Protein AF-A0A957Y3I9-F1 (afdb_monomer)

Nearest PDB structures (foldseek):
  5yk4-assembly1_B  TM=3.927E-01  e=7.769E-01  Neisseria gonorrhoeae FA 1090
  6uf6-assembly1_A  TM=4.845E-01  e=4.897E+00  Bacillus subtilis subsp. subtilis str. 168
  7um1-assembly1_C  TM=3.653E-01  e=2.145E+00  Bacillus phage AR9
  7s00-assembly1_E  TM=3.621E-01  e=4.897E+00  Bacillus phage AR9

Foldseek 3Di:
DLVVLVVLLVVLVVQLVPADPDAAEDEQVVLLVVQVVVVDKGFHFYDAKAWPQVFWFDDDQKIKTKIAGPVLLAIEIEIDGRDDPDHPVNPPGGGQTFIKHFDDPVNVVCSVVRPGDCVVGDPNRGYIYGYSPHDNVVSVVSNVVSVVVNVVVVVCVVVVVVVVVVVVVVVCVVVVVVPVPPDDPPDDDDDD

Secondary structure (DSSP, 8-state):
-HHHHHHHHHHHHHHHHHS-SS-EEE-HHHHHHHHHHH-S-EEEEE-S-EEEEEEEEEETTEEEEEEE-TTSSEEEEEEEES-TT--HHHHTTPPEEEEEEEPPHHHHHHHHHTT---TTS-TTSEEEEEETT-SHHHHHHHHHHHHHHHHHHHHHHHHHHHHHHHHHHHHHHHHHTT-STTS---------

Solvent-accessible surface area (backbone atoms only — not comparable to full-atom values): 10766 Å² total; per-residue (Å²): 106,65,69,56,37,51,51,50,20,51,53,23,45,53,53,40,72,72,46,67,99,62,62,46,78,33,43,52,60,58,46,54,48,50,20,66,73,68,75,44,76,38,52,28,29,31,42,83,61,45,71,41,70,91,36,61,43,78,58,92,51,33,28,36,36,33,32,25,36,96,82,47,53,28,39,32,40,37,47,43,72,80,40,74,84,77,47,63,78,77,54,64,87,56,60,52,48,19,28,34,32,70,53,50,73,74,57,56,62,46,38,54,80,66,68,42,80,60,84,91,52,57,89,85,33,50,50,30,37,31,30,52,77,41,46,58,70,51,26,49,50,41,29,52,53,21,53,52,52,44,53,52,51,59,64,46,45,62,54,53,52,50,51,52,52,53,51,52,51,52,53,48,51,68,54,56,74,62,60,69,88,84,69,76,93,75,88,71,86,78,89,134

Mean predicted aligned error: 8.91 Å

pLDDT: mean 86.08, std 10.95, range [47.22, 96.12]

Structure (mmCIF, N/CA/C/O backbone):
data_AF-A0A957Y3I9-F1
#
_entry.id   AF-A0A957Y3I9-F1
#
loop_
_atom_site.group_PDB
_atom_site.id
_atom_site.type_symbol
_atom_site.label_atom_id
_atom_site.label_alt_id
_atom_site.label_comp_id
_atom_site.label_asym_id
_atom_site.label_entity_id
_atom_site.label_seq_id
_atom_site.pdbx_PDB_ins_code
_atom_site.Cartn_x
_atom_site.Cartn_y
_atom_site.Cartn_z
_atom_site.occupancy
_atom_site.B_iso_or_equiv
_atom_site.auth_seq_id
_atom_site.auth_comp_id
_atom_site.auth_asym_id
_atom_site.auth_atom_id
_atom_site.pdbx_PDB_model_num
ATOM 1 N N . VAL A 1 1 ? 12.153 5.355 -19.875 1.00 65.50 1 VAL A N 1
ATOM 2 C CA . VAL A 1 1 ? 12.400 4.063 -19.187 1.00 65.50 1 VAL A CA 1
ATOM 3 C C . VAL A 1 1 ? 13.430 4.222 -18.073 1.00 65.50 1 VAL A C 1
ATOM 5 O O . VAL A 1 1 ? 13.022 4.194 -16.924 1.00 65.50 1 VAL A O 1
ATOM 8 N N . ALA A 1 2 ? 14.706 4.511 -18.362 1.00 70.94 2 ALA A N 1
ATOM 9 C CA . ALA A 1 2 ? 15.737 4.678 -17.322 1.00 70.94 2 ALA A CA 1
ATOM 10 C C . ALA A 1 2 ? 15.422 5.775 -16.280 1.00 70.94 2 ALA A C 1
ATOM 12 O O . ALA A 1 2 ? 15.561 5.531 -15.090 1.00 70.94 2 ALA A O 1
ATOM 13 N N . LEU A 1 3 ? 14.920 6.943 -16.706 1.00 76.56 3 LEU A N 1
ATOM 14 C CA . LEU A 1 3 ? 14.513 8.018 -15.783 1.00 76.56 3 LEU A CA 1
ATOM 15 C C . LEU A 1 3 ? 13.343 7.617 -14.870 1.00 76.56 3 LEU A C 1
ATOM 17 O O . LEU A 1 3 ? 13.337 7.967 -13.696 1.00 76.56 3 LEU A O 1
ATOM 21 N N . LEU A 1 4 ? 12.384 6.846 -15.393 1.00 76.38 4 LEU A N 1
ATOM 22 C CA . LEU A 1 4 ? 11.242 6.357 -14.615 1.00 76.38 4 LEU A CA 1
ATOM 23 C C . LEU A 1 4 ? 11.705 5.348 -13.558 1.00 76.38 4 LEU A C 1
ATOM 25 O O . LEU A 1 4 ? 11.360 5.494 -12.393 1.00 76.38 4 LEU A O 1
ATOM 29 N N . PHE A 1 5 ? 12.543 4.377 -13.936 1.00 77.50 5 PHE A N 1
ATOM 30 C CA . PHE A 1 5 ? 13.107 3.414 -12.982 1.00 77.50 5 PHE A CA 1
ATOM 31 C C . PHE A 1 5 ? 14.052 4.065 -11.970 1.00 77.50 5 PHE A C 1
ATOM 33 O O . PHE A 1 5 ? 14.057 3.673 -10.808 1.00 77.50 5 PHE A O 1
ATOM 40 N N . GLY A 1 6 ? 14.798 5.096 -12.372 1.00 76.50 6 GLY A N 1
ATOM 41 C CA . GLY A 1 6 ? 15.580 5.914 -11.448 1.00 76.50 6 GLY A CA 1
ATOM 42 C C . GLY A 1 6 ? 14.694 6.593 -10.402 1.00 76.50 6 GLY A C 1
ATOM 43 O O . GLY A 1 6 ? 14.969 6.487 -9.211 1.00 76.50 6 GLY A O 1
ATOM 44 N N . TYR A 1 7 ? 13.592 7.217 -10.829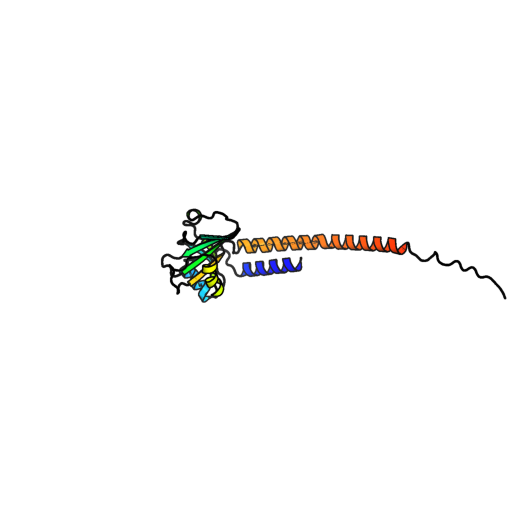 1.00 85.12 7 TYR A N 1
ATOM 45 C CA . TYR A 1 7 ? 12.633 7.843 -9.918 1.00 85.12 7 TYR A CA 1
ATOM 46 C C . TYR A 1 7 ? 11.994 6.832 -8.952 1.00 85.12 7 TYR A C 1
ATOM 48 O O . TYR A 1 7 ? 12.005 7.063 -7.745 1.00 85.12 7 TYR A O 1
ATOM 56 N N . PHE A 1 8 ? 11.509 5.690 -9.456 1.00 80.12 8 PHE A N 1
ATOM 57 C CA . PHE A 1 8 ? 10.941 4.624 -8.617 1.00 80.12 8 PHE A CA 1
ATOM 58 C C . PHE A 1 8 ? 11.956 4.046 -7.622 1.00 80.12 8 PHE A C 1
ATOM 60 O O . PHE A 1 8 ? 11.606 3.763 -6.475 1.00 80.12 8 PHE A O 1
ATOM 67 N N . GLY A 1 9 ? 13.216 3.897 -8.033 1.00 82.81 9 GLY A N 1
ATOM 68 C CA . GLY A 1 9 ? 14.291 3.456 -7.150 1.00 82.81 9 GLY A CA 1
ATOM 69 C C . GLY A 1 9 ? 14.563 4.458 -6.029 1.00 82.81 9 GLY A C 1
ATOM 70 O O . GLY A 1 9 ? 14.665 4.062 -4.870 1.00 82.81 9 GLY A O 1
ATOM 71 N N . VAL A 1 10 ? 14.621 5.753 -6.354 1.00 86.75 10 VAL A N 1
ATOM 72 C CA . VAL A 1 10 ? 14.851 6.825 -5.372 1.00 86.75 10 VAL A CA 1
ATOM 73 C C . VAL A 1 10 ? 13.688 6.945 -4.390 1.00 86.75 10 VAL A C 1
ATOM 75 O O . VAL A 1 10 ? 13.933 7.030 -3.188 1.00 86.75 10 VAL A O 1
ATOM 78 N N . SER A 1 11 ? 12.438 6.911 -4.855 1.00 85.88 11 SER A N 1
ATOM 79 C CA . SER A 1 11 ? 11.276 6.989 -3.961 1.00 85.88 11 SER A CA 1
ATOM 80 C C . SER A 1 11 ? 11.193 5.777 -3.027 1.00 85.88 11 SER A C 1
ATOM 82 O O . SER A 1 11 ? 11.002 5.938 -1.821 1.00 85.88 11 SER A O 1
ATOM 84 N N . SER A 1 12 ? 11.439 4.570 -3.549 1.00 83.38 12 SER A N 1
ATOM 85 C CA . SER A 1 12 ? 11.486 3.337 -2.748 1.00 83.38 12 SER A CA 1
ATOM 86 C C . SER A 1 12 ? 12.623 3.364 -1.722 1.00 83.38 12 SER A C 1
ATOM 88 O O . SER A 1 12 ? 12.452 2.924 -0.585 1.00 83.38 12 SER A O 1
ATOM 90 N N . TRP A 1 13 ? 13.783 3.911 -2.100 1.00 86.00 13 TRP A N 1
ATOM 91 C CA . TRP A 1 13 ? 14.914 4.108 -1.196 1.00 86.00 13 TRP A CA 1
ATOM 92 C C . TRP A 1 13 ? 14.586 5.099 -0.078 1.00 86.00 13 TRP A C 1
ATOM 94 O O . TRP A 1 13 ? 14.827 4.805 1.088 1.00 86.00 13 TRP A O 1
ATOM 104 N N . GLN A 1 14 ? 13.989 6.247 -0.406 1.00 89.06 14 GLN A N 1
ATOM 105 C CA . GLN A 1 14 ? 13.572 7.235 0.591 1.00 89.06 14 GLN A CA 1
ATOM 106 C C . GLN A 1 14 ? 12.556 6.652 1.579 1.00 89.06 14 GLN A C 1
AT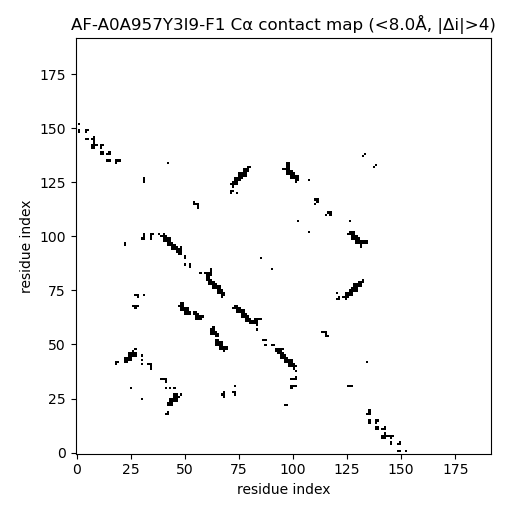OM 108 O O . GLN A 1 14 ? 12.713 6.834 2.784 1.00 89.06 14 GLN A O 1
ATOM 113 N N . ALA A 1 15 ? 11.566 5.899 1.092 1.00 84.38 15 ALA A N 1
ATOM 114 C CA . ALA A 1 15 ? 10.615 5.200 1.954 1.00 84.38 15 ALA A CA 1
ATOM 115 C C . ALA A 1 15 ? 11.324 4.205 2.891 1.00 84.38 15 ALA A C 1
ATOM 117 O O . ALA A 1 15 ? 11.035 4.157 4.083 1.00 84.38 15 ALA A O 1
ATOM 118 N N . MET A 1 16 ? 12.308 3.456 2.380 1.00 84.56 16 MET A N 1
ATOM 119 C CA . MET A 1 16 ? 13.107 2.528 3.188 1.00 84.56 16 MET A CA 1
ATOM 120 C C . MET A 1 16 ? 13.923 3.231 4.278 1.00 84.56 16 MET A C 1
ATOM 122 O O . MET A 1 16 ? 14.073 2.678 5.361 1.00 84.56 16 MET A O 1
ATOM 126 N N . GLN A 1 17 ? 14.445 4.429 4.011 1.00 88.62 17 GLN A N 1
ATOM 127 C CA . GLN A 1 17 ? 15.224 5.194 4.991 1.00 88.62 17 GLN A CA 1
ATOM 128 C C . GLN A 1 17 ? 14.366 5.749 6.135 1.00 88.62 17 GLN A C 1
ATOM 130 O O . GLN A 1 17 ? 14.878 5.945 7.230 1.00 88.62 17 GLN A O 1
ATOM 135 N N . ARG A 1 18 ? 13.070 5.986 5.897 1.00 87.62 18 ARG A N 1
ATOM 136 C CA . ARG A 1 18 ? 12.134 6.465 6.928 1.00 87.62 18 ARG A CA 1
ATOM 137 C C . ARG A 1 18 ? 11.569 5.342 7.793 1.00 87.62 18 ARG A C 1
ATOM 139 O O . ARG A 1 18 ? 11.255 5.562 8.954 1.00 87.62 18 ARG A O 1
ATOM 146 N N . MET A 1 19 ? 11.433 4.141 7.236 1.00 88.81 19 MET A N 1
ATOM 147 C CA . MET A 1 19 ? 10.880 3.005 7.971 1.00 88.81 19 MET A CA 1
ATOM 148 C C . MET A 1 19 ? 11.917 2.407 8.935 1.00 88.81 19 MET A C 1
ATOM 150 O O . MET A 1 19 ? 13.084 2.272 8.556 1.00 88.81 19 MET A O 1
ATOM 154 N N . PRO A 1 20 ? 11.511 1.957 10.137 1.00 90.88 20 PRO A N 1
ATOM 155 C CA . PRO A 1 20 ? 12.390 1.208 11.037 1.00 90.88 20 PRO A CA 1
ATOM 156 C C . PRO A 1 20 ? 12.864 -0.104 10.391 1.00 90.88 20 PRO A C 1
ATOM 158 O O . PRO A 1 20 ? 12.335 -0.529 9.363 1.00 90.88 20 PRO A O 1
ATOM 161 N N . GLU A 1 21 ? 13.877 -0.765 10.959 1.00 89.81 21 GLU A N 1
ATOM 162 C CA . GLU A 1 21 ? 14.361 -2.055 10.432 1.00 89.81 21 GLU A CA 1
ATOM 163 C C . GLU A 1 21 ? 13.337 -3.186 10.580 1.00 89.81 21 GLU A C 1
ATOM 165 O O . GLU A 1 21 ? 13.287 -4.087 9.739 1.00 89.81 21 GLU A O 1
ATOM 170 N N . GLN A 1 22 ? 12.504 -3.111 11.617 1.00 92.62 22 GLN A N 1
ATOM 171 C CA . GLN A 1 22 ? 11.431 -4.054 11.917 1.00 92.62 22 GLN A CA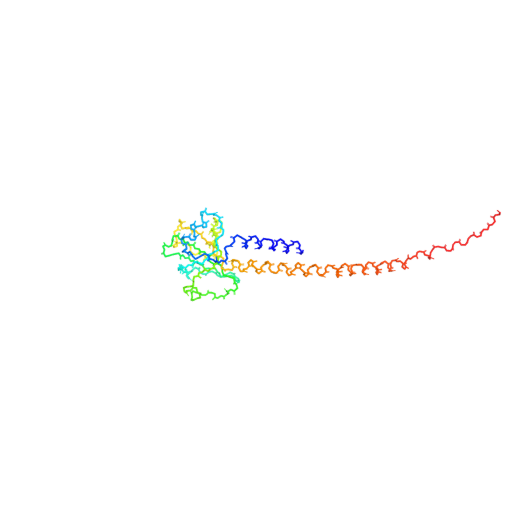 1
ATOM 172 C C . GLN A 1 22 ? 10.129 -3.289 12.189 1.00 92.62 22 GLN A C 1
ATOM 174 O O . GLN A 1 22 ? 10.195 -2.157 12.678 1.00 92.62 22 GLN A O 1
ATOM 179 N N . PRO A 1 23 ? 8.957 -3.877 11.883 1.00 93.50 23 PRO A N 1
ATOM 180 C CA . PRO A 1 23 ? 7.680 -3.246 12.187 1.00 93.50 23 PRO A CA 1
ATOM 181 C C . PRO A 1 23 ? 7.531 -3.066 13.701 1.00 93.50 23 PRO A C 1
ATOM 183 O O . PRO A 1 23 ? 7.852 -3.966 14.478 1.00 93.50 23 PRO A O 1
ATOM 186 N N . GLN A 1 24 ? 7.027 -1.910 14.125 1.00 94.75 24 GLN A N 1
ATOM 187 C CA . GLN A 1 24 ? 6.801 -1.647 15.545 1.00 94.75 24 GLN A CA 1
ATOM 188 C C . GLN A 1 24 ? 5.586 -2.435 16.037 1.00 94.75 24 GLN A C 1
ATOM 190 O O . GLN A 1 24 ? 4.506 -2.351 15.451 1.00 94.75 24 GLN A O 1
ATOM 195 N N . SER A 1 25 ? 5.744 -3.200 17.115 1.00 95.25 25 SER A N 1
ATOM 196 C CA . SER A 1 25 ? 4.632 -3.939 17.715 1.00 95.25 25 SER A CA 1
ATOM 197 C C . SER A 1 25 ? 3.802 -3.003 18.590 1.00 95.25 25 SER A C 1
ATOM 199 O O . SER A 1 25 ? 4.256 -2.606 19.662 1.00 95.25 25 SER A O 1
ATOM 201 N N . LEU A 1 26 ? 2.594 -2.657 18.148 1.00 95.00 26 LEU A N 1
ATOM 202 C CA . LEU A 1 26 ? 1.708 -1.709 18.829 1.00 95.00 26 LEU A CA 1
ATOM 203 C C . LEU A 1 26 ? 0.280 -2.258 18.906 1.00 95.00 26 LEU A C 1
ATOM 205 O O . LEU A 1 26 ? -0.163 -3.003 18.033 1.00 95.00 26 LEU A O 1
ATOM 209 N N . SER A 1 27 ? -0.474 -1.853 19.931 1.00 94.19 27 SER A N 1
ATOM 210 C CA . SER A 1 27 ? -1.930 -2.036 19.914 1.00 94.19 27 SER A CA 1
ATOM 211 C C . SER A 1 27 ? -2.556 -1.128 18.853 1.00 94.19 27 SER A C 1
ATOM 213 O O . SER A 1 27 ? -1.983 -0.094 18.499 1.00 94.19 27 SER A O 1
ATOM 215 N N . LEU A 1 28 ? -3.750 -1.473 18.358 1.00 94.31 28 LEU A N 1
ATOM 216 C CA . LEU A 1 28 ? -4.405 -0.661 17.329 1.00 94.31 28 LEU A CA 1
ATOM 217 C C . LEU A 1 28 ? -4.638 0.780 17.796 1.00 94.31 28 LEU A C 1
ATOM 219 O O . LEU A 1 28 ? -4.375 1.719 17.052 1.00 94.31 28 LEU A O 1
ATOM 223 N N . THR A 1 29 ? -5.080 0.966 19.039 1.00 93.94 29 THR A N 1
ATOM 224 C CA . THR A 1 29 ? -5.307 2.295 19.615 1.00 93.94 29 THR A CA 1
ATOM 225 C C . THR A 1 29 ? -4.015 3.111 19.667 1.00 93.94 29 THR A C 1
ATOM 227 O O . THR A 1 29 ? -4.016 4.275 19.272 1.00 93.94 29 THR A O 1
ATOM 230 N N . ALA A 1 30 ? -2.901 2.502 20.094 1.00 94.62 30 ALA A N 1
ATOM 231 C CA . ALA A 1 30 ? -1.605 3.177 20.148 1.00 94.62 30 ALA A CA 1
ATOM 232 C C . ALA A 1 30 ? -1.092 3.530 18.744 1.00 94.62 30 ALA A C 1
ATOM 234 O O . ALA A 1 30 ? -0.649 4.652 18.514 1.00 94.62 30 ALA A O 1
ATOM 235 N N . ALA A 1 31 ? -1.214 2.607 17.786 1.00 94.75 31 ALA A N 1
ATOM 236 C CA . ALA A 1 31 ? -0.819 2.846 16.402 1.00 94.75 31 ALA A CA 1
ATOM 237 C C . ALA A 1 31 ? -1.667 3.954 15.750 1.00 94.75 31 ALA A C 1
ATOM 239 O O . ALA A 1 31 ? -1.126 4.846 15.100 1.00 94.75 31 ALA A O 1
ATOM 240 N N . ALA A 1 32 ? -2.985 3.953 15.970 1.00 94.38 32 ALA A N 1
ATOM 241 C CA . ALA A 1 32 ? -3.883 4.991 15.470 1.00 94.38 32 ALA A CA 1
ATOM 242 C C . ALA A 1 32 ? -3.564 6.372 16.070 1.00 94.38 32 ALA A C 1
ATOM 244 O O . ALA A 1 32 ? -3.601 7.376 15.359 1.00 94.38 32 ALA A O 1
ATOM 245 N N . GLN A 1 33 ? -3.208 6.432 17.358 1.00 93.81 33 GLN A N 1
ATOM 246 C CA . GLN A 1 33 ? -2.760 7.667 18.006 1.00 93.81 33 GLN A CA 1
ATOM 247 C C . GLN A 1 33 ? -1.424 8.165 17.447 1.00 93.81 33 GLN A C 1
ATOM 249 O O . GLN A 1 33 ? -1.312 9.358 17.176 1.00 93.81 33 GLN A O 1
ATOM 254 N N . ALA A 1 34 ? -0.449 7.277 17.229 1.00 93.81 34 ALA A N 1
ATOM 255 C CA . ALA A 1 34 ? 0.849 7.634 16.653 1.00 93.81 34 ALA A CA 1
ATOM 256 C C . ALA A 1 34 ? 0.692 8.234 15.248 1.00 93.81 34 ALA A C 1
ATOM 258 O O . ALA A 1 34 ? 1.149 9.345 14.988 1.00 93.81 34 ALA A O 1
ATOM 259 N N . VAL A 1 35 ? -0.064 7.559 14.374 1.00 94.56 35 VAL A N 1
ATOM 260 C CA . VAL A 1 35 ? -0.362 8.051 13.020 1.00 94.56 35 VAL A CA 1
ATOM 261 C C . VAL A 1 35 ? -1.086 9.403 13.061 1.00 94.56 35 VAL A C 1
ATOM 263 O O . VAL A 1 35 ? -0.773 10.300 12.282 1.00 94.56 35 VAL A O 1
ATOM 266 N N . LYS A 1 36 ? -2.042 9.582 13.982 1.00 92.88 36 LYS A N 1
ATOM 267 C CA . LYS A 1 36 ? -2.780 10.845 14.138 1.00 92.88 36 LYS A CA 1
ATOM 268 C C . LYS A 1 36 ? -1.892 11.990 14.640 1.00 92.88 36 LYS A C 1
ATOM 270 O O . LYS A 1 36 ? -2.077 13.121 14.204 1.00 92.88 36 LYS A O 1
ATOM 275 N N . ALA A 1 37 ? -0.974 11.714 15.564 1.00 92.81 37 ALA A N 1
ATOM 276 C CA . ALA A 1 37 ? -0.100 12.723 16.158 1.00 92.81 37 ALA A CA 1
ATOM 277 C C . ALA A 1 37 ? 1.001 13.175 15.193 1.00 92.81 37 ALA A C 1
ATOM 279 O O . ALA A 1 37 ? 1.288 14.366 15.101 1.00 92.81 37 ALA A O 1
ATOM 280 N N . GLU A 1 38 ? 1.595 12.234 14.462 1.00 89.38 38 GLU A N 1
ATOM 281 C CA . GLU A 1 38 ? 2.736 12.504 13.584 1.00 89.38 38 GLU A CA 1
ATOM 282 C C . GLU A 1 38 ? 2.301 12.881 12.163 1.00 89.38 38 GLU A C 1
ATOM 284 O O . GLU A 1 38 ? 3.060 13.518 11.441 1.00 89.38 38 GLU A O 1
ATOM 289 N N . SER A 1 39 ? 1.065 12.549 11.764 1.00 85.69 39 SER A N 1
ATOM 290 C CA . SER A 1 39 ? 0.583 12.682 10.378 1.00 85.69 39 SER A CA 1
ATOM 291 C C . SER A 1 39 ? 1.472 11.957 9.357 1.00 85.69 39 SER A C 1
ATOM 293 O O . SER A 1 39 ? 1.529 12.337 8.188 1.00 85.69 39 SER A O 1
ATOM 295 N N . GLU A 1 40 ? 2.155 10.899 9.797 1.00 88.75 40 GLU A N 1
ATOM 296 C CA . GLU A 1 40 ? 3.037 10.073 8.978 1.00 88.75 40 GLU A CA 1
ATOM 297 C C . GLU A 1 40 ? 2.602 8.604 8.992 1.00 88.75 40 GLU A C 1
ATOM 299 O O . GLU A 1 40 ? 2.004 8.104 9.949 1.00 88.75 40 GLU A O 1
ATOM 304 N N . ASP A 1 41 ? 2.923 7.916 7.899 1.00 92.06 41 ASP A N 1
ATOM 305 C CA . ASP A 1 41 ? 2.713 6.484 7.721 1.00 92.06 41 ASP A CA 1
ATOM 306 C C . ASP A 1 41 ? 3.567 5.682 8.718 1.00 92.06 41 ASP A C 1
ATOM 308 O O . ASP A 1 41 ? 4.790 5.822 8.758 1.00 92.06 41 ASP A O 1
ATOM 312 N N . GLN A 1 42 ? 2.943 4.773 9.469 1.00 94.06 42 GLN A N 1
ATOM 313 C CA . GLN A 1 42 ? 3.622 3.964 10.487 1.00 94.06 42 GLN A CA 1
ATOM 314 C C . GLN A 1 42 ? 3.729 2.505 10.042 1.00 94.06 42 GLN A C 1
ATOM 316 O O . GLN A 1 42 ? 2.723 1.866 9.737 1.00 94.06 42 GLN A O 1
ATOM 321 N N . TRP A 1 43 ? 4.939 1.938 10.023 1.00 94.81 43 TRP A N 1
ATOM 322 C CA . TRP A 1 43 ? 5.129 0.511 9.738 1.00 94.81 43 TRP A CA 1
ATOM 323 C C . TRP A 1 43 ? 5.023 -0.309 11.026 1.00 94.81 43 TRP A C 1
ATOM 325 O O . TRP A 1 43 ? 5.930 -0.299 11.862 1.00 94.81 43 TRP A O 1
ATOM 335 N N . VAL A 1 44 ? 3.903 -1.012 11.186 1.00 95.31 44 VAL A N 1
ATOM 336 C CA . VAL A 1 44 ? 3.485 -1.607 12.458 1.00 95.31 44 VAL A CA 1
ATOM 337 C C . VAL A 1 44 ? 3.080 -3.068 12.309 1.00 95.31 44 VAL A C 1
ATOM 339 O O . VAL A 1 44 ? 2.668 -3.521 11.242 1.00 95.31 44 VAL A O 1
ATOM 342 N N . SER A 1 45 ? 3.192 -3.800 13.412 1.00 94.94 45 SER A N 1
ATOM 343 C CA . SER A 1 45 ? 2.572 -5.102 13.628 1.00 94.94 45 SER A CA 1
ATOM 344 C C . SER A 1 45 ? 1.514 -4.930 14.711 1.00 94.94 45 SER A C 1
ATOM 346 O O . SER A 1 45 ? 1.845 -4.640 15.861 1.00 94.94 45 SER A O 1
ATOM 348 N N . ILE A 1 46 ? 0.244 -5.060 14.331 1.00 94.38 46 ILE A N 1
ATOM 349 C CA . ILE A 1 46 ? -0.905 -4.770 15.185 1.00 94.38 46 ILE A CA 1
ATOM 350 C C . ILE A 1 46 ? -1.542 -6.074 15.647 1.00 94.38 46 ILE A C 1
ATOM 352 O O . ILE A 1 46 ? -1.975 -6.885 14.830 1.00 94.38 46 ILE A O 1
ATOM 356 N N . GLY A 1 47 ? -1.648 -6.260 16.958 1.00 86.81 47 GLY A N 1
ATOM 357 C CA . GLY A 1 47 ? -2.361 -7.389 17.541 1.00 86.81 47 GLY A CA 1
ATOM 358 C C . GLY A 1 47 ? -2.640 -7.194 19.035 1.00 86.81 47 GLY A C 1
ATOM 359 O O . GLY A 1 47 ? -1.889 -6.477 19.701 1.00 86.81 47 GLY A O 1
ATOM 360 N N . PRO A 1 48 ? -3.697 -7.823 19.580 1.00 89.19 48 PRO A N 1
ATOM 361 C CA . PRO A 1 48 ? -4.746 -8.561 18.865 1.00 89.19 48 PRO A CA 1
ATOM 362 C C . PRO A 1 48 ? -5.702 -7.626 18.097 1.00 89.19 48 PRO A C 1
ATOM 364 O O . PRO A 1 48 ? -5.924 -6.484 18.502 1.00 89.19 48 PRO A O 1
ATOM 367 N N . LEU A 1 49 ? -6.265 -8.119 16.990 1.00 92.31 49 LEU A N 1
ATOM 368 C CA . LEU A 1 49 ? -7.276 -7.433 16.178 1.00 92.31 49 LEU A CA 1
ATOM 369 C C . LEU A 1 49 ? -8.592 -8.204 16.215 1.00 92.31 49 LEU A C 1
ATOM 371 O O . LEU A 1 49 ? -8.588 -9.433 16.229 1.00 92.31 49 LEU A O 1
ATOM 375 N N . ILE A 1 50 ? -9.708 -7.479 16.197 1.00 93.06 50 ILE A N 1
ATOM 376 C CA . ILE A 1 50 ? -11.036 -8.060 16.007 1.00 93.06 50 ILE A CA 1
ATOM 377 C C . ILE A 1 50 ? -11.450 -7.782 14.569 1.00 93.06 50 ILE A C 1
ATOM 379 O O . ILE A 1 50 ? -11.724 -6.638 14.211 1.00 93.06 50 ILE A O 1
ATOM 383 N N . TRP A 1 51 ? -11.477 -8.822 13.743 1.00 93.56 51 TRP A N 1
ATOM 384 C CA . TRP A 1 51 ? -11.941 -8.727 12.363 1.00 93.56 51 TRP A CA 1
ATOM 385 C C . TRP A 1 51 ? -13.467 -8.711 12.313 1.00 93.56 51 TRP A C 1
ATOM 387 O O . TRP A 1 51 ? -14.124 -9.564 12.912 1.00 93.56 51 TRP A O 1
ATOM 397 N N . ASP A 1 52 ? -14.041 -7.754 11.586 1.00 93.06 52 ASP A N 1
ATOM 398 C CA . ASP A 1 52 ? -15.464 -7.774 11.274 1.00 93.06 52 ASP A CA 1
ATOM 399 C C . ASP A 1 52 ? -15.692 -8.562 9.989 1.00 93.06 52 ASP A C 1
ATOM 401 O O . ASP A 1 52 ? -15.651 -8.048 8.872 1.00 93.06 52 ASP A O 1
ATOM 405 N N . CYS A 1 53 ? -15.964 -9.846 10.176 1.00 91.31 53 CYS A N 1
ATOM 406 C CA . CYS A 1 53 ? -16.181 -10.773 9.081 1.00 91.31 53 CYS A CA 1
ATOM 407 C C . CYS A 1 53 ? -17.487 -10.543 8.312 1.00 91.31 53 CYS A C 1
ATOM 409 O O . CYS A 1 53 ? -17.659 -11.121 7.242 1.00 91.31 53 CYS A O 1
ATOM 411 N N . SER A 1 54 ? -18.394 -9.697 8.816 1.00 91.56 54 SER A N 1
ATOM 412 C CA . SER A 1 54 ? -19.552 -9.240 8.039 1.00 91.56 54 SER A CA 1
ATOM 413 C C . SER A 1 54 ? -19.205 -8.112 7.063 1.00 91.56 54 SER A C 1
ATOM 415 O O . SER A 1 54 ? -19.962 -7.855 6.132 1.00 91.56 54 SER A O 1
ATOM 417 N N . ASN A 1 55 ? -18.028 -7.505 7.230 1.00 93.31 55 ASN A N 1
ATOM 418 C CA . ASN A 1 55 ? -17.510 -6.388 6.453 1.00 93.31 55 ASN A CA 1
ATOM 419 C C . ASN A 1 55 ? -16.239 -6.791 5.681 1.00 93.31 55 ASN A C 1
ATOM 421 O O . ASN A 1 55 ? -15.187 -6.149 5.773 1.00 93.31 55 ASN A O 1
ATOM 425 N N . ILE A 1 56 ? -16.343 -7.881 4.915 1.00 92.94 56 ILE A N 1
ATOM 426 C CA . ILE A 1 56 ? -15.325 -8.312 3.950 1.00 92.94 56 ILE A CA 1
ATOM 427 C C . ILE A 1 56 ? -15.856 -8.049 2.543 1.00 92.94 56 ILE A C 1
ATOM 429 O O . ILE A 1 56 ? -16.839 -8.650 2.113 1.00 92.94 56 ILE A O 1
ATOM 433 N N . VAL A 1 57 ? -15.177 -7.167 1.816 1.00 92.12 57 VAL A N 1
ATOM 434 C CA . VAL A 1 57 ? -15.530 -6.771 0.450 1.00 92.12 57 VAL A CA 1
ATOM 435 C C . VAL A 1 57 ? -14.445 -7.243 -0.508 1.00 92.12 57 VAL A C 1
ATOM 437 O O . VAL A 1 57 ? -13.258 -6.978 -0.304 1.00 92.12 57 VAL A O 1
ATOM 440 N N . GLN A 1 58 ? -14.854 -7.912 -1.583 1.00 90.81 58 GLN A N 1
ATOM 441 C CA . GLN A 1 58 ? -13.966 -8.334 -2.662 1.00 90.81 58 GLN A CA 1
ATOM 442 C C . GLN A 1 58 ? -14.178 -7.459 -3.898 1.00 90.81 58 GLN A C 1
ATOM 444 O O . GLN A 1 58 ? -15.298 -7.292 -4.376 1.00 90.81 58 GLN A O 1
ATOM 449 N N . GLU A 1 59 ? -13.0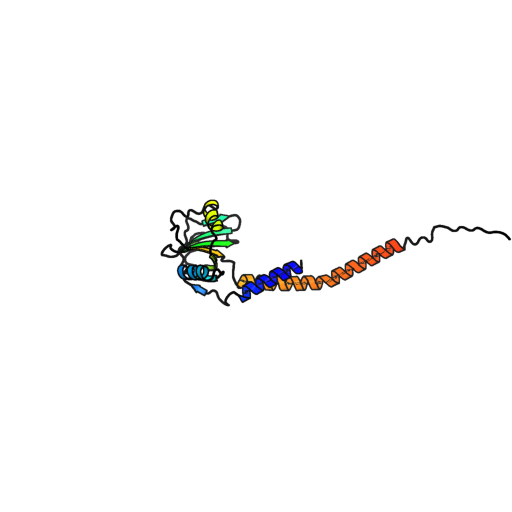88 -6.926 -4.439 1.00 87.94 59 GLU A N 1
ATOM 450 C CA . GLU A 1 59 ? -13.082 -6.074 -5.624 1.00 87.94 59 GLU A CA 1
ATOM 451 C C . GLU A 1 59 ? -11.956 -6.530 -6.564 1.00 87.94 59 GLU A C 1
ATOM 453 O O . GLU A 1 59 ? -10.786 -6.173 -6.407 1.00 87.94 59 GLU A O 1
ATOM 458 N N . GLY A 1 60 ? -12.298 -7.373 -7.541 1.00 88.38 60 GLY A N 1
ATOM 459 C CA . GLY A 1 60 ? -11.341 -7.898 -8.518 1.00 88.38 60 GLY A CA 1
ATOM 460 C C . GLY A 1 60 ? -10.323 -8.875 -7.914 1.00 88.38 60 GLY A C 1
ATOM 461 O O . GLY A 1 60 ? -10.625 -10.044 -7.689 1.00 88.38 60 GLY A O 1
ATOM 462 N N . ASP A 1 61 ? -9.073 -8.444 -7.757 1.00 88.94 61 ASP A N 1
ATOM 463 C CA . ASP A 1 61 ? -7.976 -9.201 -7.128 1.00 88.94 61 ASP A CA 1
ATOM 464 C C . ASP A 1 61 ? -7.640 -8.708 -5.710 1.00 88.94 61 ASP A C 1
ATOM 466 O O . ASP A 1 61 ? -6.660 -9.159 -5.105 1.00 88.94 61 ASP A O 1
ATOM 470 N N . ARG A 1 62 ? -8.444 -7.777 -5.190 1.00 87.81 62 ARG A N 1
ATOM 471 C CA . ARG A 1 62 ? -8.280 -7.186 -3.867 1.00 87.81 62 ARG A CA 1
ATOM 472 C C . ARG A 1 62 ? -9.396 -7.644 -2.951 1.00 87.81 62 ARG A C 1
ATOM 474 O O . ARG A 1 62 ? -10.567 -7.580 -3.315 1.00 87.81 62 ARG A O 1
ATOM 481 N N . THR A 1 63 ? -9.023 -7.997 -1.732 1.00 91.56 63 THR A N 1
ATOM 482 C CA . THR A 1 63 ? -9.970 -8.235 -0.646 1.00 91.56 63 THR A CA 1
ATOM 483 C C . THR A 1 63 ? -9.710 -7.212 0.441 1.00 91.56 63 THR A C 1
ATOM 485 O O . THR A 1 63 ? -8.566 -6.938 0.794 1.00 91.56 63 THR A O 1
ATOM 488 N N . SER A 1 64 ? -10.762 -6.566 0.919 1.00 92.75 64 SER A N 1
ATOM 489 C CA . SER A 1 64 ? -10.692 -5.547 1.957 1.00 92.75 64 SER A CA 1
ATOM 490 C C . SER A 1 64 ? -11.531 -6.002 3.145 1.00 92.75 64 SER A C 1
ATOM 492 O O . SER A 1 64 ? -12.680 -6.387 2.956 1.00 92.75 64 SER A O 1
ATOM 494 N N . ALA A 1 65 ? -10.962 -5.979 4.346 1.00 93.94 65 ALA A N 1
ATOM 495 C CA . ALA A 1 65 ? -11.641 -6.411 5.566 1.00 93.94 65 ALA A CA 1
ATOM 496 C C . ALA A 1 65 ? -11.560 -5.322 6.632 1.00 93.94 65 ALA A C 1
ATOM 498 O O . ALA A 1 65 ? -10.501 -4.714 6.825 1.00 93.94 65 ALA A O 1
ATOM 499 N N . VAL A 1 66 ? -12.672 -5.084 7.325 1.00 94.44 66 VAL A N 1
ATOM 500 C CA . VAL A 1 66 ? -12.698 -4.166 8.466 1.00 94.44 66 VAL A CA 1
ATOM 501 C C . VAL A 1 66 ? -12.156 -4.872 9.703 1.00 94.44 66 VAL A C 1
ATOM 503 O O . VAL A 1 66 ? -12.448 -6.039 9.961 1.00 94.44 66 VAL A O 1
ATOM 506 N N . PHE A 1 67 ? -11.366 -4.150 10.484 1.00 94.44 67 PHE A N 1
ATOM 507 C CA . PHE A 1 67 ? -10.893 -4.584 11.788 1.00 94.44 67 PHE A CA 1
ATOM 508 C C . PHE A 1 67 ? -11.071 -3.470 12.813 1.00 94.44 67 PHE A C 1
ATOM 510 O O . PHE A 1 67 ? -11.067 -2.283 12.483 1.00 94.44 67 PHE A O 1
ATOM 517 N N . SER A 1 68 ? -11.193 -3.847 14.077 1.00 93.50 68 SER A N 1
ATOM 518 C CA . SER A 1 68 ? -11.233 -2.909 15.191 1.00 93.50 68 SER A CA 1
ATOM 519 C C . SER A 1 68 ? -10.417 -3.412 16.370 1.00 93.50 68 SER A C 1
ATOM 521 O O . SER A 1 68 ? -9.973 -4.562 16.427 1.00 93.50 68 SER A O 1
ATOM 523 N N . ASP A 1 69 ? -10.238 -2.531 17.344 1.00 90.62 69 ASP A N 1
ATOM 524 C CA . ASP A 1 69 ? -9.764 -2.908 18.662 1.00 90.62 69 ASP A CA 1
ATOM 525 C C . ASP A 1 69 ? -10.933 -3.422 19.522 1.00 90.62 69 ASP A C 1
ATOM 527 O O . ASP A 1 69 ? -12.105 -3.334 19.136 1.00 90.62 69 ASP A O 1
ATOM 531 N N . ALA A 1 70 ? -10.621 -3.942 20.711 1.00 88.25 70 ALA A N 1
ATOM 532 C CA . ALA A 1 70 ? -11.629 -4.440 21.648 1.00 88.25 70 ALA A CA 1
ATOM 533 C C . ALA A 1 70 ? -12.629 -3.360 22.090 1.00 88.25 70 ALA A C 1
ATOM 535 O O . ALA A 1 70 ? -13.798 -3.667 22.314 1.00 88.25 70 ALA A O 1
ATOM 536 N N . SER A 1 71 ? -12.188 -2.100 22.184 1.00 87.38 71 SER A N 1
ATOM 537 C CA . SER A 1 71 ? -13.055 -0.982 22.574 1.00 87.38 71 SER A CA 1
ATOM 538 C C . SER A 1 71 ? -13.851 -0.379 21.411 1.00 87.38 71 SER A C 1
ATOM 540 O O . SER A 1 71 ? -14.727 0.450 21.650 1.00 87.38 71 SER A O 1
ATOM 542 N N . ARG A 1 72 ? -13.566 -0.785 20.163 1.00 87.69 72 ARG A N 1
ATOM 543 C CA . ARG A 1 72 ? -14.109 -0.196 18.923 1.00 87.69 72 ARG A CA 1
ATOM 544 C C . ARG A 1 72 ? -13.889 1.320 18.810 1.00 87.69 72 ARG A C 1
ATOM 546 O O . ARG A 1 72 ? -14.644 2.009 18.124 1.00 87.69 72 ARG A O 1
ATOM 553 N N . SER A 1 73 ? -12.868 1.843 19.486 1.00 86.00 73 SER A N 1
ATOM 554 C CA . SER A 1 73 ? -12.474 3.256 19.425 1.00 86.00 73 SER A CA 1
ATOM 555 C C . SER A 1 73 ? -11.566 3.553 18.230 1.00 86.00 73 SER A C 1
ATOM 557 O O . SER A 1 73 ? -11.491 4.694 17.765 1.00 86.00 73 SER A O 1
ATOM 559 N N . ALA A 1 74 ? -10.906 2.521 17.703 1.00 89.19 74 ALA A N 1
ATOM 560 C CA . ALA A 1 74 ? -10.131 2.576 16.479 1.00 89.19 74 ALA A CA 1
ATOM 561 C C . ALA A 1 74 ? -10.643 1.517 15.503 1.00 89.19 74 ALA A C 1
ATOM 563 O O . ALA A 1 74 ? -10.851 0.356 15.864 1.00 89.19 74 ALA A O 1
ATOM 564 N N . ILE A 1 75 ? -10.852 1.936 14.260 1.00 93.31 75 ILE A N 1
ATOM 565 C CA . ILE A 1 75 ? -11.375 1.085 13.194 1.00 93.31 75 ILE A CA 1
ATOM 566 C C . ILE A 1 75 ? -10.460 1.251 12.009 1.00 93.31 75 ILE A C 1
ATOM 568 O O . ILE A 1 75 ? -10.095 2.372 11.650 1.00 93.31 75 ILE A O 1
ATOM 572 N N . GLY A 1 76 ? -10.107 0.142 11.385 1.00 93.94 76 GLY A N 1
ATOM 573 C CA . GLY A 1 76 ? -9.364 0.195 10.154 1.00 93.94 76 GLY A CA 1
ATOM 574 C C . GLY A 1 76 ? -9.887 -0.723 9.082 1.00 93.94 76 GLY A C 1
ATOM 575 O O . GLY A 1 76 ? -10.664 -1.639 9.330 1.00 93.94 76 GLY A O 1
ATOM 576 N N . VAL A 1 77 ? -9.432 -0.449 7.868 1.00 94.81 77 VAL A N 1
ATOM 577 C CA . VAL A 1 77 ? -9.648 -1.316 6.712 1.00 94.81 77 VAL A CA 1
ATOM 578 C C . VAL A 1 77 ? -8.299 -1.853 6.278 1.00 94.81 77 VAL A C 1
ATOM 580 O O . VAL A 1 77 ? -7.390 -1.082 5.961 1.00 94.81 77 VAL A O 1
ATOM 583 N N . ALA A 1 78 ? -8.157 -3.175 6.279 1.00 93.50 78 ALA A N 1
ATOM 584 C CA . ALA A 1 78 ? -6.981 -3.846 5.752 1.00 93.50 78 ALA A CA 1
ATOM 585 C C . ALA A 1 78 ? -7.232 -4.220 4.296 1.00 93.50 78 ALA A C 1
ATOM 587 O O . ALA A 1 78 ? -8.254 -4.830 3.985 1.00 93.50 78 ALA A O 1
ATOM 588 N N . VAL A 1 79 ? -6.299 -3.869 3.412 1.00 90.75 79 VAL A N 1
ATOM 589 C CA . VAL A 1 79 ? -6.360 -4.242 1.993 1.00 90.75 79 VAL A 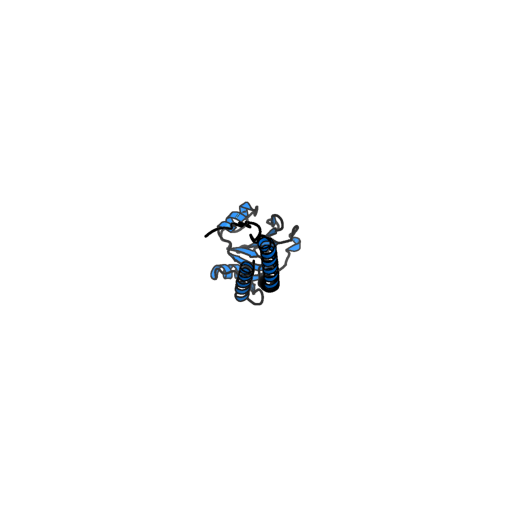CA 1
ATOM 590 C C . VAL A 1 79 ? -5.348 -5.345 1.715 1.00 90.75 79 VAL A C 1
ATOM 592 O O . VAL A 1 79 ? -4.140 -5.141 1.841 1.00 90.75 79 VAL A O 1
ATOM 595 N N . PHE A 1 80 ? -5.853 -6.491 1.275 1.00 88.62 80 PHE A N 1
ATOM 596 C CA . PHE A 1 80 ? -5.096 -7.657 0.845 1.00 88.62 80 PHE A CA 1
ATOM 597 C C . PHE A 1 80 ? -5.118 -7.733 -0.685 1.00 88.62 80 PHE A C 1
ATOM 599 O O . PHE A 1 80 ? -6.161 -7.549 -1.311 1.00 88.62 80 PHE A O 1
ATOM 606 N N . SER A 1 81 ? -3.960 -7.968 -1.305 1.00 84.62 81 SER A N 1
ATOM 607 C CA . SER A 1 81 ? -3.837 -8.131 -2.762 1.00 84.62 81 SER A CA 1
ATOM 608 C C . SER A 1 81 ? -3.490 -9.577 -3.103 1.00 84.62 81 SER A C 1
ATOM 610 O O . SER A 1 81 ? -2.707 -10.202 -2.389 1.00 84.62 81 SER A O 1
ATOM 612 N N . GLY A 1 82 ? -4.042 -10.103 -4.199 1.00 80.44 82 GLY A N 1
ATOM 613 C CA . GLY A 1 82 ? -3.727 -11.448 -4.701 1.00 80.44 82 GLY A CA 1
ATOM 614 C C . GLY A 1 82 ? -4.402 -12.596 -3.942 1.00 80.44 82 GLY A C 1
ATOM 615 O O . GLY A 1 82 ? -4.113 -13.756 -4.211 1.00 80.44 82 GLY A O 1
ATOM 616 N N . THR A 1 83 ? -5.307 -12.281 -3.018 1.00 76.75 83 THR A N 1
ATOM 617 C CA . THR A 1 83 ? -6.102 -13.233 -2.230 1.00 76.75 83 THR A CA 1
ATOM 618 C C . THR A 1 83 ? -7.567 -13.068 -2.605 1.00 76.75 83 THR A C 1
ATOM 620 O O . THR A 1 83 ? -8.330 -12.369 -1.939 1.00 76.75 83 THR A O 1
ATOM 623 N N . ARG A 1 84 ? -7.952 -13.690 -3.724 1.00 72.81 84 ARG A N 1
ATOM 624 C CA . ARG A 1 84 ? -9.359 -14.025 -3.965 1.00 72.81 84 ARG A CA 1
ATOM 625 C C . ARG A 1 84 ? -9.688 -15.137 -2.973 1.00 72.81 84 ARG A C 1
ATOM 627 O O . ARG A 1 84 ? -8.860 -16.020 -2.797 1.00 72.81 84 ARG A O 1
ATOM 634 N N . ASP A 1 85 ? -10.821 -15.050 -2.293 1.00 81.50 85 ASP A N 1
ATOM 635 C CA . ASP A 1 85 ? -11.278 -16.047 -1.309 1.00 81.50 85 ASP A CA 1
ATOM 636 C C . ASP A 1 85 ? -10.700 -15.919 0.111 1.00 81.50 85 ASP A C 1
ATOM 638 O O . ASP A 1 85 ? -10.751 -16.877 0.877 1.00 81.50 85 ASP A O 1
ATOM 642 N N . LEU A 1 86 ? -10.217 -14.734 0.511 1.00 86.19 86 LEU A N 1
ATOM 643 C CA . LEU A 1 86 ? -9.902 -14.485 1.922 1.00 86.19 86 LEU A CA 1
ATOM 644 C C . LEU A 1 86 ? -11.182 -14.623 2.763 1.00 86.19 86 LEU A C 1
ATOM 646 O O . LEU A 1 86 ? -12.125 -13.840 2.608 1.00 86.19 86 LEU A O 1
ATOM 650 N N . SER A 1 87 ? -11.212 -15.621 3.639 1.00 88.38 87 SER A N 1
ATOM 651 C CA . SER A 1 87 ? -12.317 -15.885 4.552 1.00 88.38 87 SER A CA 1
ATOM 652 C C . SER A 1 87 ? -11.994 -15.389 5.962 1.00 88.38 87 SER A C 1
ATOM 654 O O . SER A 1 87 ? -10.847 -15.116 6.310 1.00 88.38 87 SER A O 1
ATOM 656 N N . CYS A 1 88 ? -13.014 -15.308 6.816 1.00 88.88 88 CYS A N 1
ATOM 657 C CA . CYS A 1 88 ? -12.837 -14.977 8.233 1.00 88.88 88 CYS A CA 1
ATOM 658 C C . CYS A 1 88 ? -11.861 -15.931 8.947 1.00 88.88 88 CYS A C 1
ATOM 660 O O . CYS A 1 88 ? -11.100 -15.506 9.811 1.00 88.88 88 CYS A O 1
ATOM 662 N N . GLY A 1 89 ? -11.854 -17.211 8.556 1.00 87.94 89 GLY A N 1
ATOM 663 C CA . GLY A 1 89 ? -10.957 -18.214 9.133 1.00 87.94 89 GLY A CA 1
ATOM 664 C C . GLY A 1 89 ? -9.484 -17.981 8.796 1.00 87.94 89 GLY A C 1
ATOM 665 O O . GLY A 1 89 ? -8.623 -18.423 9.547 1.00 87.94 89 GLY A O 1
ATOM 666 N N . ASP A 1 90 ? -9.192 -17.248 7.719 1.00 87.00 90 ASP A N 1
ATOM 667 C CA . ASP A 1 90 ? -7.824 -16.894 7.318 1.00 87.00 90 ASP A CA 1
ATOM 668 C C . ASP A 1 90 ? -7.293 -15.654 8.059 1.00 87.00 90 ASP A C 1
ATOM 670 O O . ASP A 1 90 ? -6.101 -15.350 8.004 1.00 87.00 90 ASP A O 1
ATOM 674 N N . LEU A 1 91 ? -8.181 -14.915 8.734 1.00 86.38 91 LEU A N 1
ATOM 675 C CA . LEU A 1 91 ? -7.877 -13.669 9.441 1.00 86.38 91 LEU A CA 1
ATOM 676 C C . LEU A 1 91 ? -7.602 -13.882 10.946 1.00 86.38 91 LEU A C 1
ATOM 678 O O . LEU A 1 91 ? -6.944 -13.059 11.590 1.00 86.38 91 LEU A O 1
ATOM 682 N N . ASP A 1 92 ? -8.089 -14.982 11.515 1.00 71.06 92 ASP A N 1
ATOM 683 C CA . ASP A 1 92 ? -8.084 -15.268 12.953 1.00 71.06 92 ASP A CA 1
ATOM 684 C C . ASP A 1 92 ? -6.795 -15.982 13.427 1.00 71.06 92 ASP A C 1
ATOM 686 O O . ASP A 1 92 ? -6.323 -16.903 12.758 1.00 71.06 92 ASP A O 1
ATOM 690 N N . PRO A 1 93 ? -6.219 -15.664 14.603 1.00 63.62 93 PRO A N 1
ATOM 691 C CA . PRO A 1 93 ? -6.026 -14.365 15.234 1.00 63.62 93 PRO A CA 1
ATOM 692 C C . PRO A 1 93 ? -4.617 -13.863 14.871 1.00 63.62 93 PRO A C 1
ATOM 694 O O . PRO A 1 93 ? -3.701 -13.833 15.699 1.00 63.62 93 PRO A O 1
ATOM 697 N N . VAL A 1 94 ? -4.391 -13.545 13.597 1.00 67.25 94 VAL A N 1
ATOM 698 C CA . VAL A 1 94 ? -3.050 -13.175 13.134 1.00 67.25 94 VAL A CA 1
ATOM 699 C C . VAL A 1 94 ? -2.840 -11.686 13.381 1.00 67.25 94 VAL A C 1
ATOM 701 O O . VAL A 1 94 ? -3.628 -10.849 12.938 1.00 67.25 94 VAL A O 1
ATOM 704 N N . ALA A 1 95 ? -1.765 -11.341 14.095 1.00 85.38 95 ALA A N 1
ATOM 705 C CA . ALA A 1 95 ? -1.311 -9.959 14.161 1.00 85.38 95 ALA A CA 1
ATOM 706 C C . ALA A 1 95 ? -1.104 -9.442 12.730 1.00 85.38 95 ALA A C 1
ATOM 708 O O . ALA A 1 95 ? -0.367 -10.040 11.944 1.00 85.38 95 ALA A O 1
ATOM 709 N N . ALA A 1 96 ? -1.755 -8.340 12.373 1.00 90.38 96 ALA A N 1
ATOM 710 C CA . ALA A 1 96 ? -1.629 -7.794 11.035 1.00 90.38 96 ALA A CA 1
ATOM 711 C C . ALA A 1 96 ? -0.391 -6.902 10.972 1.00 90.38 96 ALA A C 1
ATOM 713 O O . ALA A 1 96 ? -0.277 -5.919 11.702 1.00 90.38 96 ALA A O 1
ATOM 714 N N . THR A 1 97 ? 0.540 -7.236 10.084 1.00 92.19 97 THR A N 1
ATOM 715 C CA . THR A 1 97 ? 1.717 -6.404 9.812 1.00 92.19 97 THR A CA 1
ATOM 716 C C . THR A 1 97 ? 1.505 -5.613 8.531 1.00 92.19 97 THR A C 1
ATOM 718 O O . THR A 1 97 ? 1.066 -6.165 7.524 1.00 92.19 97 THR A O 1
ATOM 721 N N . GLY A 1 98 ? 1.828 -4.322 8.550 1.00 93.00 98 GLY A N 1
ATOM 722 C CA . GLY A 1 98 ? 1.701 -3.462 7.380 1.00 93.00 98 GLY A CA 1
ATOM 723 C C . GLY A 1 98 ? 1.975 -1.998 7.683 1.00 93.00 98 GLY A C 1
ATOM 724 O O . GLY A 1 98 ? 2.340 -1.627 8.798 1.00 93.00 98 GLY A O 1
ATOM 725 N N . VAL A 1 99 ? 1.813 -1.155 6.667 1.00 94.06 99 VAL A N 1
ATOM 726 C CA . VAL A 1 99 ? 1.851 0.302 6.848 1.00 94.06 99 VAL A CA 1
ATOM 727 C C . VAL A 1 99 ? 0.453 0.792 7.195 1.00 94.06 99 VAL A C 1
ATOM 729 O O . VAL A 1 99 ? -0.487 0.580 6.424 1.00 94.06 99 VAL A O 1
ATOM 732 N N . LEU A 1 100 ? 0.338 1.427 8.356 1.00 95.69 100 LEU A N 1
ATOM 733 C CA . LEU A 1 100 ? -0.866 2.062 8.860 1.00 95.69 100 LEU A CA 1
ATOM 734 C C . LEU A 1 100 ? -0.833 3.558 8.539 1.00 95.69 100 LEU A C 1
ATOM 736 O O . LEU A 1 100 ? 0.177 4.222 8.765 1.00 95.69 100 LEU A O 1
ATOM 740 N N . ARG A 1 101 ? -1.951 4.082 8.042 1.00 95.50 101 ARG A N 1
ATOM 741 C CA . ARG A 1 101 ? -2.131 5.504 7.725 1.00 95.50 101 ARG A CA 1
ATOM 742 C C . ARG A 1 101 ? -3.500 5.993 8.171 1.00 95.50 101 ARG A C 1
ATOM 744 O O . ARG A 1 101 ? -4.426 5.191 8.299 1.00 95.50 101 ARG A O 1
ATOM 751 N N . LEU A 1 102 ? -3.640 7.297 8.383 1.00 95.75 102 LEU A N 1
ATOM 752 C CA . LEU A 1 102 ? -4.934 7.901 8.683 1.00 95.75 102 LEU A CA 1
ATOM 753 C C . LEU A 1 102 ? -5.777 7.903 7.407 1.00 95.75 102 LEU A C 1
ATOM 755 O O . LEU A 1 102 ? -5.272 8.259 6.343 1.00 95.75 102 LEU A O 1
ATOM 759 N N . MET A 1 103 ? -7.047 7.523 7.509 1.00 95.00 103 MET A N 1
ATOM 760 C CA . MET A 1 103 ? -7.966 7.693 6.387 1.00 95.00 103 MET A CA 1
ATOM 761 C C . MET A 1 103 ? -8.386 9.156 6.278 1.00 95.00 103 MET A C 1
ATOM 763 O O . MET A 1 103 ? -8.806 9.765 7.263 1.00 95.00 103 MET A O 1
ATOM 767 N N . GLY A 1 104 ? -8.304 9.710 5.070 1.00 91.88 104 GLY A N 1
ATOM 768 C CA . GLY A 1 104 ? -8.883 11.022 4.781 1.00 91.88 104 GLY A CA 1
ATOM 769 C C . GLY A 1 104 ? -10.411 10.961 4.711 1.00 91.88 104 GLY A C 1
ATOM 770 O O . GLY A 1 104 ? -10.980 9.909 4.424 1.00 91.88 104 GLY A O 1
ATOM 771 N N . GLU A 1 105 ? -11.091 12.097 4.890 1.00 89.19 105 GLU A N 1
ATOM 772 C CA . GLU A 1 105 ? -12.565 12.174 4.835 1.00 89.19 105 GLU A CA 1
ATOM 773 C C . GLU A 1 105 ? -13.143 11.580 3.539 1.00 89.19 105 GLU A C 1
ATOM 775 O O . GLU A 1 105 ? -14.122 10.837 3.566 1.00 89.19 105 GLU A O 1
ATOM 780 N N . GLY A 1 106 ? -12.487 11.831 2.401 1.00 89.94 106 GLY A N 1
ATOM 781 C CA . GLY A 1 106 ? -12.896 11.275 1.110 1.00 89.94 106 GLY A CA 1
ATOM 782 C C . GLY A 1 106 ? -12.676 9.764 0.968 1.00 89.94 106 GLY A C 1
ATOM 783 O O . GLY A 1 106 ? -13.387 9.124 0.200 1.00 89.94 106 GLY A O 1
ATOM 784 N N . GLU A 1 107 ? -11.714 9.173 1.684 1.00 90.69 107 GLU A N 1
ATOM 785 C CA . GLU A 1 107 ? -11.551 7.711 1.720 1.00 90.69 107 GLU A CA 1
ATOM 786 C C . GLU A 1 107 ? -12.628 7.066 2.587 1.00 90.69 107 GLU A C 1
ATOM 788 O O . GLU A 1 107 ? -13.184 6.046 2.193 1.00 90.69 107 GLU A O 1
ATOM 793 N N . VAL A 1 108 ? -12.955 7.694 3.721 1.00 89.81 108 VAL A N 1
ATOM 794 C CA . VAL A 1 108 ? -14.022 7.243 4.621 1.00 89.81 108 VAL A CA 1
ATOM 795 C C . VAL A 1 108 ? -15.372 7.253 3.911 1.00 89.81 108 VAL A C 1
ATOM 797 O O . VAL A 1 108 ? -16.072 6.248 3.951 1.00 89.81 108 VAL A O 1
ATOM 800 N N . ALA A 1 109 ? -15.711 8.339 3.210 1.00 88.25 109 ALA A N 1
ATOM 801 C CA . ALA A 1 109 ? -16.970 8.443 2.470 1.00 88.25 109 ALA A CA 1
ATOM 802 C C . ALA A 1 109 ? -17.127 7.344 1.401 1.00 88.25 109 ALA A C 1
ATOM 804 O O . ALA A 1 109 ? -18.227 6.863 1.158 1.00 88.25 109 ALA A O 1
ATOM 805 N N . ARG A 1 110 ? -16.017 6.897 0.800 1.00 90.00 110 ARG A N 1
ATOM 806 C CA . ARG A 1 110 ? -16.017 5.823 -0.205 1.00 90.00 110 ARG A CA 1
ATOM 807 C C . ARG A 1 110 ? -16.164 4.424 0.386 1.00 90.00 110 ARG A C 1
ATOM 809 O O . ARG A 1 110 ? -16.293 3.475 -0.382 1.00 90.00 110 ARG A O 1
ATOM 816 N N . LEU A 1 111 ? -16.078 4.249 1.705 1.00 90.00 111 LEU A N 1
ATOM 817 C CA . LEU A 1 111 ? -16.278 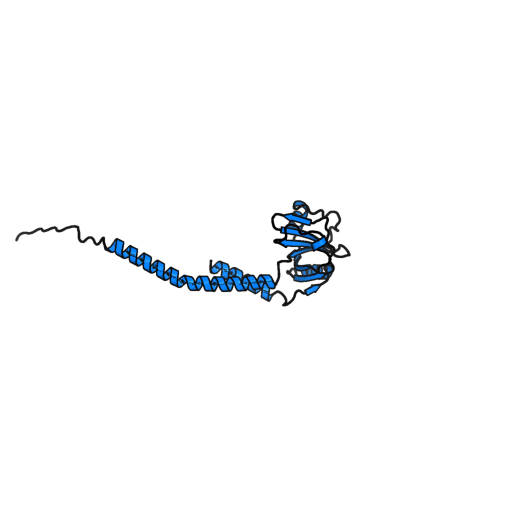2.930 2.309 1.00 90.00 111 LEU A CA 1
ATOM 818 C C . LEU A 1 111 ? -17.729 2.476 2.135 1.00 90.00 111 LEU A C 1
ATOM 820 O O . LEU A 1 111 ? -17.956 1.351 1.692 1.00 90.00 111 LEU A O 1
ATOM 824 N N . ASP A 1 112 ? -18.685 3.372 2.361 1.00 85.94 112 ASP A N 1
ATOM 825 C CA . ASP A 1 112 ? -20.106 3.079 2.162 1.00 85.94 112 ASP A CA 1
ATOM 826 C C . ASP A 1 112 ? -20.392 2.750 0.684 1.00 85.94 112 ASP A C 1
ATOM 828 O O . ASP A 1 112 ? -21.033 1.743 0.383 1.00 85.94 112 ASP A O 1
ATOM 832 N N . ASP A 1 113 ? -19.809 3.513 -0.254 1.00 88.00 113 ASP A N 1
ATOM 833 C CA . ASP A 1 113 ? -19.914 3.254 -1.702 1.00 88.00 113 ASP A CA 1
ATOM 834 C C . ASP A 1 113 ? -19.348 1.881 -2.111 1.00 88.00 113 ASP A C 1
ATOM 836 O O . ASP A 1 113 ? -19.784 1.285 -3.098 1.00 88.00 113 ASP A O 1
ATOM 840 N N . ARG A 1 114 ? -18.363 1.369 -1.362 1.00 87.75 114 ARG A N 1
ATOM 841 C CA . ARG A 1 114 ? -17.754 0.047 -1.578 1.00 87.75 114 ARG A CA 1
ATOM 842 C C . ARG A 1 114 ? -18.515 -1.079 -0.875 1.00 87.75 114 ARG A C 1
ATOM 844 O O . ARG A 1 114 ? -18.105 -2.230 -0.987 1.00 87.75 114 ARG A O 1
ATOM 851 N N . GLY A 1 115 ? -19.620 -0.774 -0.195 1.00 88.12 115 GLY A N 1
ATOM 852 C CA . GLY A 1 115 ? -20.479 -1.758 0.460 1.00 88.12 115 GLY A CA 1
ATOM 853 C C . GLY A 1 115 ? -20.048 -2.139 1.875 1.00 88.12 115 GLY A C 1
ATOM 854 O O . GLY A 1 115 ? -20.461 -3.191 2.357 1.00 88.12 115 GLY A O 1
ATOM 855 N N . PHE A 1 116 ? -19.230 -1.320 2.542 1.00 90.50 116 PHE A N 1
ATOM 856 C CA . PHE A 1 116 ? -18.970 -1.488 3.973 1.00 90.50 116 PHE A CA 1
ATOM 857 C C . PHE A 1 116 ? -20.153 -0.951 4.791 1.00 90.50 116 PHE A C 1
ATOM 859 O O . PHE A 1 116 ? -20.557 0.194 4.620 1.00 90.50 116 PHE A O 1
ATOM 866 N N . ASP A 1 117 ? -20.691 -1.760 5.707 1.00 88.81 117 ASP A N 1
ATOM 867 C CA . ASP A 1 117 ? -21.681 -1.323 6.693 1.00 88.81 117 ASP A CA 1
ATOM 868 C C . ASP A 1 117 ? -20.961 -0.748 7.915 1.00 88.81 117 ASP A C 1
ATOM 870 O O . ASP A 1 117 ? -20.510 -1.479 8.807 1.00 88.81 117 ASP A O 1
ATOM 874 N N . LEU A 1 118 ? -20.862 0.584 7.954 1.00 85.25 118 LEU A N 1
ATOM 875 C CA . LEU A 1 118 ? -20.231 1.293 9.059 1.00 85.25 118 LEU A CA 1
ATOM 876 C C . LEU A 1 118 ? -21.192 1.672 10.201 1.00 85.25 118 LEU A C 1
ATOM 878 O O . LEU A 1 118 ? -20.759 2.276 11.185 1.00 85.25 118 LEU A O 1
ATOM 882 N N . ALA A 1 119 ? -22.478 1.308 10.129 1.00 86.12 119 ALA A N 1
ATOM 883 C CA . ALA A 1 119 ? -23.501 1.795 11.063 1.00 86.12 119 ALA A CA 1
ATOM 884 C C . ALA A 1 119 ? -23.283 1.346 12.520 1.00 86.12 119 ALA A C 1
ATOM 886 O O . ALA A 1 119 ? -23.794 1.960 13.456 1.00 86.12 119 ALA A O 1
ATOM 887 N N . ARG A 1 120 ? -22.523 0.265 12.730 1.00 83.19 120 ARG A N 1
ATOM 888 C CA . ARG A 1 120 ? -22.245 -0.325 14.055 1.00 83.19 120 ARG A CA 1
ATOM 889 C C . ARG A 1 120 ? -21.046 0.297 14.768 1.00 83.19 120 ARG A C 1
ATOM 891 O O . ARG A 1 120 ? -20.702 -0.127 15.875 1.00 83.19 120 ARG A O 1
ATOM 898 N N . TYR A 1 121 ? -20.394 1.253 14.125 1.00 84.88 121 TYR A N 1
ATOM 899 C CA . TYR A 1 121 ? -19.173 1.870 14.597 1.00 84.88 121 TYR A CA 1
ATOM 900 C C . TYR A 1 121 ? -19.406 3.289 15.103 1.00 84.88 121 TYR A C 1
ATOM 902 O O . TYR A 1 121 ? -20.296 3.996 14.635 1.00 84.88 121 TYR A O 1
ATOM 910 N N . SER A 1 122 ? -18.576 3.721 16.055 1.00 86.38 122 SER A N 1
ATOM 911 C CA . SER A 1 122 ? -18.652 5.091 16.556 1.00 86.38 122 SER A CA 1
ATOM 912 C C . SER A 1 122 ? -18.278 6.086 15.448 1.00 86.38 122 SER A C 1
ATOM 914 O O . SER A 1 122 ? -17.241 5.904 14.800 1.00 86.38 122 SER A O 1
ATOM 916 N N . PRO A 1 123 ? -19.057 7.165 15.240 1.00 83.38 123 PRO A N 1
ATOM 917 C CA . PRO A 1 123 ? -18.692 8.213 14.293 1.00 83.38 123 PRO A CA 1
ATOM 918 C C . PRO A 1 123 ? -17.366 8.891 14.671 1.00 83.38 123 PRO A C 1
ATOM 920 O O . PRO A 1 123 ? -16.612 9.266 13.771 1.00 83.38 123 PRO A O 1
ATOM 923 N N . ASP A 1 124 ? -17.046 8.946 15.969 1.00 86.19 124 ASP A N 1
ATOM 924 C CA . ASP A 1 124 ? -15.837 9.564 16.531 1.00 86.19 124 ASP A CA 1
ATOM 925 C C . ASP A 1 124 ? -14.611 8.637 16.523 1.00 86.19 124 ASP A C 1
ATOM 927 O O . ASP A 1 124 ? -13.520 9.026 16.952 1.00 86.19 124 ASP A O 1
ATOM 931 N N . ALA A 1 125 ? -14.771 7.392 16.065 1.00 87.75 125 ALA A N 1
ATOM 932 C CA . ALA A 1 125 ? -13.669 6.448 16.004 1.00 87.75 125 ALA A CA 1
ATOM 933 C C . ALA A 1 125 ? -12.567 6.940 15.058 1.00 87.75 125 ALA A C 1
ATOM 935 O O . ALA A 1 125 ? -12.821 7.486 13.977 1.00 87.75 125 ALA A O 1
ATOM 936 N N . THR A 1 126 ? -11.315 6.697 15.449 1.00 92.62 126 THR A N 1
ATOM 937 C CA . THR A 1 126 ? -10.176 7.006 14.579 1.00 92.62 126 THR A CA 1
ATOM 938 C C . THR A 1 126 ? -10.127 5.977 13.458 1.00 92.62 126 THR A C 1
ATOM 940 O O . THR A 1 126 ? -10.015 4.779 13.721 1.00 92.62 126 THR A O 1
ATOM 943 N N . ARG A 1 127 ? -10.230 6.454 12.213 1.00 94.38 127 ARG A N 1
ATOM 944 C CA . ARG A 1 127 ? -10.273 5.617 11.012 1.00 94.38 127 ARG A CA 1
ATOM 945 C C . ARG A 1 127 ? -8.896 5.523 10.376 1.00 94.38 127 ARG A C 1
ATOM 947 O O . ARG A 1 127 ? -8.272 6.542 10.075 1.00 94.38 127 ARG A O 1
ATOM 954 N N . VAL A 1 128 ? -8.426 4.300 10.178 1.00 95.88 128 VAL A N 1
ATOM 955 C CA . VAL A 1 128 ? -7.087 4.016 9.654 1.00 95.88 128 VAL A CA 1
ATOM 956 C C . VAL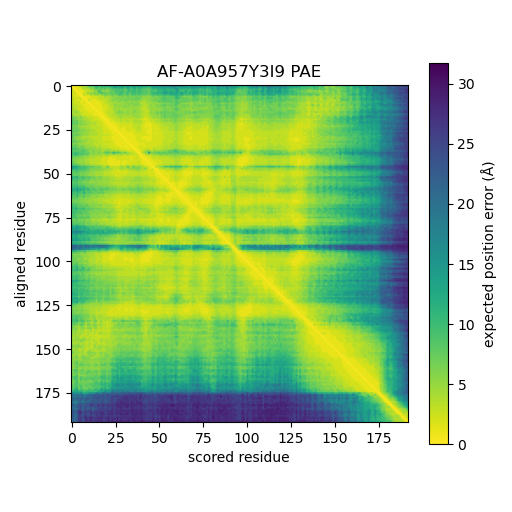 A 1 128 ? -7.137 3.033 8.487 1.00 95.88 128 VAL A C 1
ATOM 958 O O . VAL A 1 128 ? -7.995 2.162 8.413 1.00 95.88 128 VAL A O 1
ATOM 961 N N . ALA A 1 129 ? -6.207 3.146 7.550 1.00 95.75 129 ALA A N 1
ATOM 962 C CA . ALA A 1 129 ? -6.036 2.172 6.480 1.00 95.75 129 ALA A CA 1
ATOM 963 C C . ALA A 1 129 ? -4.759 1.375 6.732 1.00 95.75 129 ALA A C 1
ATOM 965 O O . ALA A 1 129 ? -3.693 1.959 6.933 1.00 95.75 129 ALA A O 1
ATOM 966 N N . LEU A 1 130 ? -4.855 0.047 6.691 1.00 94.56 130 LEU A N 1
ATOM 967 C CA . LEU A 1 130 ? -3.711 -0.851 6.798 1.00 94.56 130 LEU A CA 1
ATOM 968 C C . LEU A 1 130 ? -3.402 -1.459 5.432 1.00 94.56 130 LEU A C 1
ATOM 970 O O . LEU A 1 130 ? -4.210 -2.171 4.835 1.00 94.56 130 LEU A O 1
ATOM 974 N N . CYS A 1 131 ? -2.195 -1.208 4.942 1.00 91.50 131 CYS A N 1
ATOM 975 C CA . CYS A 1 131 ? -1.678 -1.855 3.750 1.00 91.50 131 CYS A CA 1
ATOM 976 C C . CYS A 1 131 ? -0.734 -2.991 4.154 1.00 91.50 131 CYS A C 1
ATOM 978 O O . CYS A 1 131 ? 0.423 -2.744 4.500 1.00 91.50 131 CYS A O 1
ATOM 980 N N . THR A 1 132 ? -1.218 -4.234 4.097 1.00 88.38 132 THR A N 1
ATOM 981 C CA . THR A 1 132 ? -0.471 -5.429 4.542 1.00 88.38 132 THR A CA 1
ATOM 982 C C . THR A 1 132 ? 0.679 -5.797 3.609 1.00 88.38 132 THR A C 1
ATOM 984 O O . THR A 1 132 ? 1.682 -6.365 4.028 1.00 88.38 132 THR A O 1
ATOM 987 N N . PHE A 1 133 ? 0.579 -5.403 2.339 1.00 84.75 133 PHE A N 1
ATOM 988 C CA . PHE A 1 133 ? 1.670 -5.509 1.376 1.00 84.75 133 PHE A CA 1
ATOM 989 C C . PHE A 1 133 ? 2.588 -4.277 1.385 1.00 84.75 133 PHE A C 1
ATOM 991 O O . PHE A 1 133 ? 3.590 -4.252 0.682 1.00 84.75 133 PHE A O 1
ATOM 998 N N . CYS A 1 134 ? 2.294 -3.220 2.135 1.00 84.94 134 CYS A N 1
ATOM 999 C CA . CYS A 1 134 ? 3.203 -2.081 2.228 1.00 84.94 134 CYS A CA 1
ATOM 1000 C C . CYS A 1 134 ? 4.209 -2.321 3.358 1.00 84.94 134 CYS A C 1
ATOM 1002 O O . CYS A 1 134 ? 3.868 -2.852 4.412 1.00 84.94 134 CYS A O 1
ATOM 1004 N N . GLY A 1 135 ? 5.458 -1.909 3.153 1.00 84.81 135 GLY A N 1
ATOM 1005 C CA . GLY A 1 135 ? 6.493 -1.993 4.179 1.00 84.81 135 GLY A CA 1
ATOM 1006 C C . GLY A 1 135 ? 7.896 -2.085 3.599 1.00 84.81 135 GLY A C 1
ATOM 1007 O O . GLY A 1 135 ? 8.095 -2.115 2.380 1.00 84.81 135 GLY A O 1
ATOM 1008 N N . ARG A 1 136 ? 8.885 -2.177 4.493 1.00 85.00 136 ARG A N 1
ATOM 1009 C CA . ARG A 1 136 ? 10.310 -2.163 4.131 1.00 85.00 136 ARG A CA 1
ATOM 1010 C C . ARG A 1 136 ? 10.692 -3.283 3.161 1.00 85.00 136 ARG A C 1
ATOM 1012 O O . ARG A 1 136 ? 11.523 -3.062 2.283 1.00 85.00 136 ARG A O 1
ATOM 1019 N N . GLY A 1 137 ? 10.072 -4.460 3.285 1.00 82.44 137 GLY A N 1
ATOM 1020 C CA . GLY A 1 137 ? 10.304 -5.600 2.390 1.00 82.44 137 GLY A CA 1
ATOM 1021 C C . GLY A 1 137 ? 9.985 -5.282 0.926 1.00 82.44 137 GLY A C 1
ATOM 1022 O O . GLY A 1 137 ? 10.824 -5.493 0.049 1.00 82.44 137 GLY A O 1
ATOM 1023 N N . ASN A 1 138 ? 8.823 -4.680 0.667 1.00 82.81 138 ASN A N 1
ATOM 1024 C CA . ASN A 1 138 ? 8.414 -4.317 -0.689 1.00 82.81 138 ASN A CA 1
ATOM 1025 C C . ASN A 1 138 ? 9.186 -3.109 -1.227 1.00 82.81 138 ASN A C 1
ATOM 1027 O O . ASN A 1 138 ? 9.589 -3.115 -2.391 1.00 82.81 138 ASN A O 1
ATOM 1031 N N . SER A 1 139 ? 9.520 -2.138 -0.374 1.00 83.31 139 SER A N 1
ATOM 1032 C CA . SER A 1 139 ? 10.444 -1.058 -0.746 1.00 83.31 139 SER A CA 1
ATOM 1033 C C . SER A 1 139 ? 11.821 -1.603 -1.145 1.00 83.31 139 SER A C 1
ATOM 1035 O O . SER A 1 139 ? 12.414 -1.147 -2.122 1.00 83.31 139 SER A O 1
ATOM 1037 N N . ARG A 1 140 ? 12.324 -2.635 -0.449 1.00 86.38 140 ARG A N 1
ATOM 1038 C CA . ARG A 1 140 ? 13.593 -3.300 -0.787 1.00 86.38 140 ARG A CA 1
ATOM 1039 C C . ARG A 1 140 ? 13.540 -3.994 -2.135 1.00 86.38 140 ARG A C 1
ATOM 1041 O O . ARG A 1 140 ? 14.473 -3.834 -2.921 1.00 86.38 140 ARG A O 1
ATOM 1048 N N . LEU A 1 141 ? 12.452 -4.699 -2.428 1.00 86.81 141 LEU A N 1
ATOM 1049 C CA . LEU A 1 141 ? 12.242 -5.296 -3.743 1.00 86.81 141 LEU A CA 1
ATOM 1050 C C . LEU A 1 141 ? 12.229 -4.223 -4.846 1.00 86.81 141 LEU A C 1
ATOM 1052 O O . LEU A 1 141 ? 12.904 -4.387 -5.861 1.00 86.81 141 LEU A O 1
ATOM 1056 N N . GLY A 1 142 ? 11.540 -3.100 -4.618 1.00 84.38 142 GLY A N 1
ATOM 1057 C CA . GLY A 1 142 ? 11.494 -1.968 -5.549 1.00 84.38 142 GLY A CA 1
ATOM 1058 C C . GLY A 1 142 ? 12.874 -1.374 -5.850 1.00 84.38 142 GLY A C 1
ATOM 1059 O O . GLY A 1 142 ? 13.209 -1.146 -7.016 1.00 84.38 142 GLY A O 1
ATOM 1060 N N . VAL A 1 143 ? 13.713 -1.191 -4.823 1.00 85.56 143 VAL A N 1
ATOM 1061 C CA . VAL A 1 143 ? 15.104 -0.726 -4.987 1.00 85.56 143 VAL A CA 1
ATOM 1062 C C . VAL A 1 143 ? 15.925 -1.721 -5.810 1.00 85.56 143 VAL A C 1
ATOM 1064 O O . VAL A 1 143 ? 16.593 -1.318 -6.764 1.00 85.56 143 VAL A O 1
ATOM 1067 N N . VAL A 1 144 ? 15.851 -3.017 -5.488 1.00 89.75 144 VAL A N 1
ATOM 1068 C CA . VAL A 1 144 ? 16.602 -4.067 -6.199 1.00 89.75 144 VAL A CA 1
ATOM 1069 C C . VAL A 1 144 ? 16.189 -4.139 -7.670 1.00 89.75 144 VAL A C 1
ATOM 1071 O O . VAL A 1 144 ? 17.051 -4.110 -8.549 1.00 89.75 144 VAL A O 1
ATOM 1074 N N . LEU A 1 145 ? 14.886 -4.170 -7.960 1.00 89.25 145 LEU A N 1
ATOM 1075 C CA . LEU A 1 145 ? 14.373 -4.202 -9.333 1.00 89.25 145 LEU A CA 1
ATOM 1076 C C . LEU A 1 145 ? 14.788 -2.961 -10.127 1.00 89.25 145 LEU A C 1
ATOM 1078 O O . LEU A 1 145 ? 15.196 -3.074 -11.283 1.00 89.25 145 LEU A O 1
ATOM 1082 N N . SER A 1 146 ? 14.739 -1.784 -9.500 1.00 88.38 146 SER A N 1
ATOM 1083 C CA . SER A 1 146 ? 15.167 -0.534 -10.134 1.00 88.38 146 SER A CA 1
ATOM 1084 C C . SER A 1 146 ? 16.656 -0.566 -10.483 1.00 88.38 146 SER A C 1
ATOM 1086 O O . SER A 1 146 ? 17.026 -0.216 -11.604 1.00 88.38 146 SER A O 1
ATOM 1088 N N . ALA A 1 147 ? 17.508 -1.053 -9.575 1.00 88.19 147 ALA A N 1
ATOM 1089 C CA . ALA A 1 147 ? 18.941 -1.204 -9.827 1.00 88.19 147 ALA A CA 1
ATOM 1090 C C . ALA A 1 147 ? 19.221 -2.167 -10.995 1.00 88.19 147 ALA A C 1
ATOM 1092 O O . ALA A 1 147 ? 19.988 -1.833 -11.900 1.00 88.19 147 ALA A O 1
ATOM 1093 N N . VAL A 1 148 ? 18.549 -3.324 -11.028 1.00 92.19 148 VAL A N 1
ATOM 1094 C CA . VAL A 1 148 ? 18.674 -4.303 -12.122 1.00 92.19 148 VAL A CA 1
ATOM 1095 C C . VAL A 1 148 ? 18.263 -3.690 -13.464 1.00 92.19 148 VAL A C 1
ATOM 1097 O O . VAL A 1 148 ? 18.995 -3.807 -14.447 1.00 92.19 148 VAL A O 1
ATOM 1100 N N . MET A 1 149 ? 17.132 -2.982 -13.515 1.00 90.06 149 MET A N 1
ATOM 1101 C CA . MET A 1 149 ? 16.648 -2.348 -14.747 1.00 90.06 149 MET A CA 1
ATOM 1102 C C . MET A 1 149 ? 17.569 -1.232 -15.242 1.00 90.06 149 MET A C 1
ATOM 1104 O O . MET A 1 149 ? 17.744 -1.075 -16.451 1.00 90.06 149 MET A O 1
ATOM 1108 N N . VAL A 1 150 ? 18.196 -0.478 -14.335 1.00 88.12 150 VAL A N 1
ATOM 1109 C CA . VAL A 1 150 ? 19.218 0.513 -14.700 1.00 88.12 150 VAL A CA 1
ATOM 1110 C C . VAL A 1 150 ? 20.429 -0.172 -15.335 1.00 88.12 150 VAL A C 1
ATOM 1112 O O . VAL A 1 150 ? 20.868 0.259 -16.400 1.00 88.12 150 VAL A O 1
ATOM 1115 N N . VAL A 1 151 ? 20.928 -1.266 -14.749 1.00 90.12 151 VAL A N 1
ATOM 1116 C CA . VAL A 1 151 ? 22.061 -2.027 -15.307 1.00 90.12 151 VAL A CA 1
ATOM 1117 C C . VAL A 1 151 ? 21.730 -2.585 -16.695 1.00 90.12 151 VAL A C 1
ATOM 1119 O O . VAL A 1 151 ? 22.534 -2.436 -17.615 1.00 90.12 151 VAL A O 1
ATOM 1122 N N . ILE A 1 152 ? 20.536 -3.15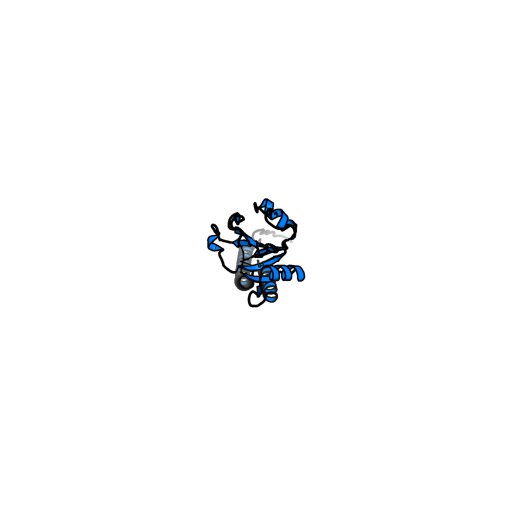8 -16.882 1.00 92.12 152 ILE A N 1
ATOM 1123 C CA . ILE A 1 152 ? 20.067 -3.644 -18.192 1.00 92.12 152 ILE A CA 1
ATOM 1124 C C . ILE A 1 152 ? 19.953 -2.489 -19.197 1.00 92.12 152 ILE A C 1
ATOM 1126 O O . ILE A 1 152 ? 20.399 -2.598 -20.338 1.00 92.12 152 ILE A O 1
ATOM 1130 N N . GLY A 1 153 ? 19.388 -1.351 -18.788 1.00 87.88 153 GLY A N 1
ATOM 1131 C CA . GLY A 1 153 ? 19.273 -0.176 -19.652 1.00 87.88 153 GLY A CA 1
ATOM 1132 C C . GLY A 1 153 ? 20.635 0.350 -20.114 1.00 87.88 153 GLY A C 1
ATOM 1133 O O . GLY A 1 153 ? 20.804 0.682 -21.289 1.00 87.88 153 GLY A O 1
ATOM 1134 N N . LEU A 1 154 ? 21.618 0.383 -19.211 1.00 89.00 154 LEU A N 1
ATOM 1135 C CA . LEU A 1 154 ? 22.984 0.810 -19.515 1.00 89.00 154 LEU A CA 1
ATOM 1136 C C . LEU A 1 154 ? 23.731 -0.197 -20.401 1.00 89.00 154 LEU A C 1
ATOM 1138 O O . LEU A 1 154 ? 24.475 0.227 -21.283 1.00 89.00 154 LEU A O 1
ATOM 1142 N N . SER A 1 155 ? 23.520 -1.506 -20.227 1.00 90.94 155 SER A N 1
ATOM 1143 C CA . SER A 1 155 ? 24.168 -2.535 -21.055 1.00 90.94 155 SER A CA 1
ATOM 1144 C C . SER A 1 155 ? 23.599 -2.605 -22.478 1.00 90.94 155 SER A C 1
ATOM 1146 O O . SER A 1 155 ? 24.339 -2.872 -23.427 1.00 90.94 155 SER A O 1
ATOM 1148 N N . LEU A 1 156 ? 22.313 -2.286 -22.659 1.00 92.38 156 LEU A N 1
ATOM 1149 C CA . LEU A 1 156 ? 21.672 -2.194 -23.976 1.00 92.38 156 LEU A CA 1
ATOM 1150 C C . LEU A 1 156 ? 22.012 -0.897 -24.725 1.00 92.38 156 LEU A C 1
ATOM 1152 O O . LEU A 1 156 ? 21.954 -0.862 -25.955 1.00 92.38 156 LEU A O 1
ATOM 1156 N N . TYR A 1 157 ? 22.404 0.166 -24.021 1.00 91.38 157 TYR A N 1
ATOM 1157 C CA . TYR A 1 157 ? 22.765 1.445 -24.634 1.00 91.38 157 TYR A CA 1
ATOM 1158 C C . TYR A 1 157 ? 23.852 1.345 -25.729 1.00 91.38 157 TYR A C 1
ATOM 1160 O O . TYR A 1 157 ? 23.607 1.824 -26.844 1.00 91.38 157 TYR A O 1
ATOM 1168 N N . PRO A 1 158 ? 25.023 0.707 -25.507 1.00 93.44 158 PRO A N 1
ATOM 1169 C CA . PRO A 1 158 ? 26.038 0.564 -26.551 1.00 93.44 158 PRO A CA 1
ATOM 1170 C C . PRO A 1 158 ? 25.560 -0.289 -27.732 1.00 93.44 158 PRO A C 1
ATOM 1172 O O . PRO A 1 158 ? 25.913 0.016 -28.871 1.00 93.44 158 PRO A O 1
ATOM 1175 N N . LEU A 1 159 ? 24.726 -1.308 -27.493 1.00 93.31 159 LEU A N 1
ATOM 1176 C CA . LEU A 1 159 ? 24.132 -2.131 -28.553 1.00 93.31 159 LEU A CA 1
ATOM 1177 C C . LEU A 1 159 ? 23.205 -1.297 -29.446 1.00 93.31 159 LEU A C 1
ATOM 1179 O O . LEU A 1 159 ? 23.338 -1.324 -30.670 1.00 93.31 159 LEU A O 1
ATOM 1183 N N . CYS A 1 160 ? 22.343 -0.472 -28.850 1.00 92.38 160 CYS A N 1
ATOM 1184 C CA . CYS A 1 160 ? 21.492 0.463 -29.587 1.00 92.38 160 CYS A CA 1
ATOM 1185 C C . CYS A 1 160 ? 22.314 1.478 -30.393 1.00 92.38 160 CYS A C 1
ATOM 1187 O O . CYS A 1 160 ? 22.022 1.729 -31.565 1.00 92.38 160 CYS A O 1
ATOM 1189 N N . LEU A 1 161 ? 23.374 2.044 -29.804 1.00 93.81 161 LEU A N 1
ATOM 1190 C CA . LEU A 1 161 ? 24.275 2.947 -30.525 1.00 93.81 161 LEU A CA 1
ATOM 1191 C C . LEU A 1 161 ? 24.972 2.242 -31.694 1.00 93.81 161 LEU A C 1
ATOM 1193 O O . LEU A 1 161 ? 25.101 2.825 -32.774 1.00 93.81 161 LEU A O 1
ATOM 1197 N N . TYR A 1 162 ? 25.411 1.000 -31.494 1.00 96.12 162 TYR A N 1
ATOM 1198 C CA . TYR A 1 162 ? 26.037 0.189 -32.531 1.00 96.12 162 TYR A CA 1
ATOM 1199 C C . TYR A 1 162 ? 25.072 -0.074 -33.692 1.00 96.12 162 TYR A C 1
ATOM 1201 O O . TYR A 1 162 ? 25.419 0.184 -34.848 1.00 96.12 162 TYR A O 1
ATOM 1209 N N . GLU A 1 163 ? 23.844 -0.510 -33.406 1.00 95.25 163 GLU A N 1
ATOM 1210 C CA . GLU A 1 163 ? 22.831 -0.737 -34.436 1.00 95.25 163 GLU A CA 1
ATOM 1211 C C . GLU A 1 163 ? 22.454 0.541 -35.183 1.00 95.25 163 GLU A C 1
ATOM 1213 O O . GLU A 1 163 ? 22.390 0.529 -36.414 1.00 95.25 163 GLU A O 1
ATOM 1218 N N . ASN A 1 164 ? 22.259 1.655 -34.475 1.00 93.94 164 ASN A N 1
ATOM 1219 C CA . ASN A 1 164 ? 21.925 2.936 -35.095 1.00 93.94 164 ASN A CA 1
ATOM 1220 C C . ASN A 1 164 ? 23.047 3.413 -36.023 1.00 93.94 164 ASN A C 1
ATOM 1222 O O . ASN A 1 164 ? 22.786 3.814 -37.159 1.00 93.94 164 ASN A O 1
ATOM 1226 N N . ARG A 1 165 ? 24.313 3.287 -35.598 1.00 95.06 165 ARG A N 1
ATOM 1227 C CA . ARG A 1 165 ? 25.475 3.578 -36.455 1.00 95.06 165 ARG A CA 1
ATOM 1228 C C . ARG A 1 165 ? 25.525 2.651 -37.667 1.00 95.06 165 ARG A C 1
ATOM 1230 O O . ARG A 1 165 ? 25.798 3.113 -38.775 1.00 95.06 165 ARG A O 1
ATOM 1237 N N . ARG A 1 166 ? 25.242 1.358 -37.489 1.00 95.69 166 ARG A N 1
ATOM 1238 C CA . ARG A 1 166 ? 25.199 0.375 -38.582 1.00 95.69 166 ARG A CA 1
ATOM 1239 C C . ARG A 1 166 ? 24.097 0.706 -39.595 1.00 95.69 166 ARG A C 1
ATOM 1241 O O . ARG A 1 166 ? 24.362 0.666 -40.795 1.00 95.69 166 ARG A O 1
ATOM 1248 N N . ARG A 1 167 ? 22.893 1.068 -39.140 1.00 94.12 167 ARG A N 1
ATOM 1249 C CA . ARG A 1 167 ? 21.767 1.485 -39.998 1.00 94.12 167 ARG A CA 1
ATOM 1250 C C . ARG A 1 167 ? 22.090 2.772 -40.761 1.00 94.12 167 ARG A C 1
ATOM 1252 O O . ARG A 1 167 ? 21.909 2.803 -41.974 1.00 94.12 167 ARG A O 1
ATOM 1259 N N . ALA A 1 168 ? 22.669 3.771 -40.093 1.00 92.94 168 ALA A N 1
ATOM 1260 C CA . ALA A 1 168 ? 23.095 5.017 -40.730 1.00 92.94 168 ALA A CA 1
ATOM 1261 C C . ALA A 1 168 ? 24.156 4.787 -41.823 1.00 92.94 168 ALA A C 1
ATOM 1263 O O . ALA A 1 168 ? 24.077 5.379 -42.897 1.00 92.94 168 ALA A O 1
ATOM 1264 N N . ARG A 1 169 ? 25.126 3.886 -41.594 1.00 93.06 169 ARG A N 1
ATOM 1265 C CA . ARG A 1 169 ? 26.117 3.499 -42.617 1.00 93.06 169 ARG A CA 1
ATOM 1266 C C . ARG A 1 169 ? 25.464 2.835 -43.830 1.00 93.06 169 ARG A C 1
ATOM 1268 O O . ARG A 1 169 ? 25.790 3.199 -44.954 1.00 93.06 169 ARG A O 1
ATOM 1275 N N . LYS A 1 170 ? 24.519 1.912 -43.614 1.00 93.12 170 LYS A N 1
ATOM 1276 C CA . LYS A 1 170 ? 23.769 1.263 -44.704 1.00 93.12 170 LYS A CA 1
ATOM 1277 C C . LYS A 1 170 ? 22.956 2.268 -45.525 1.00 93.12 170 LYS A C 1
ATOM 1279 O O . LYS A 1 170 ? 23.006 2.224 -46.745 1.00 93.12 170 LYS A O 1
ATOM 1284 N N . GLN A 1 171 ? 22.257 3.199 -44.874 1.00 91.62 171 GLN A N 1
ATOM 1285 C CA . GLN A 1 171 ? 21.508 4.255 -45.568 1.00 91.62 171 GLN A CA 1
ATOM 1286 C C . GLN A 1 171 ? 22.422 5.167 -46.393 1.00 91.62 171 GLN A C 1
ATOM 1288 O O . GLN A 1 171 ? 22.087 5.497 -47.525 1.00 91.62 171 GLN A O 1
ATOM 1293 N N . ARG A 1 172 ? 23.597 5.535 -45.862 1.00 88.88 172 ARG A N 1
ATOM 1294 C CA . ARG A 1 172 ? 24.593 6.314 -46.613 1.00 88.88 172 ARG A CA 1
ATOM 1295 C C . ARG A 1 172 ? 25.143 5.560 -47.819 1.00 88.88 172 ARG A C 1
ATOM 1297 O O . ARG A 1 172 ? 25.326 6.192 -48.844 1.00 88.88 172 ARG A O 1
ATOM 1304 N N . ALA A 1 173 ? 25.372 4.249 -47.726 1.00 89.19 173 ALA A N 1
ATOM 1305 C CA . ALA A 1 173 ? 25.793 3.449 -48.878 1.00 89.19 173 ALA A CA 1
ATOM 1306 C C . ALA A 1 173 ? 24.718 3.434 -49.982 1.00 89.19 173 ALA A C 1
ATOM 1308 O O . ALA A 1 173 ? 25.026 3.709 -51.134 1.00 89.19 173 ALA A O 1
ATOM 1309 N N . LEU A 1 174 ? 23.446 3.236 -49.612 1.00 89.44 174 LEU A N 1
ATOM 1310 C CA . LEU A 1 174 ? 22.319 3.247 -50.559 1.00 89.44 174 LEU A CA 1
ATOM 1311 C C . LEU A 1 174 ? 22.084 4.619 -51.217 1.00 89.44 174 LEU A C 1
ATOM 1313 O O . LEU A 1 174 ? 21.632 4.692 -52.356 1.00 89.44 174 LEU A O 1
ATOM 1317 N N . LEU A 1 175 ? 22.355 5.714 -50.500 1.00 86.19 175 LEU A N 1
ATOM 1318 C CA . LEU A 1 175 ? 22.242 7.077 -51.031 1.00 86.19 175 LEU A CA 1
ATOM 1319 C C . LEU A 1 175 ? 23.501 7.517 -51.794 1.00 86.19 175 LEU A C 1
ATOM 1321 O O . LEU A 1 175 ? 23.387 8.269 -52.754 1.00 86.19 175 LEU A O 1
ATOM 1325 N N . GLY A 1 176 ? 24.683 7.045 -51.390 1.00 69.06 176 GLY A N 1
ATOM 1326 C CA . GLY A 1 176 ? 25.968 7.304 -52.046 1.00 69.06 176 GLY A CA 1
ATOM 1327 C C . GLY A 1 176 ? 26.126 6.569 -53.378 1.00 69.06 176 GLY A C 1
ATOM 1328 O O . GLY A 1 176 ? 26.804 7.065 -54.263 1.00 69.06 176 GLY A O 1
ATOM 1329 N N . GLU A 1 177 ? 25.419 5.457 -53.594 1.00 54.62 177 GLU A N 1
ATOM 1330 C CA . GLU A 1 177 ? 25.268 4.864 -54.935 1.00 54.62 177 GLU A CA 1
ATOM 1331 C C . GLU A 1 177 ? 24.387 5.705 -55.883 1.00 54.62 177 GLU A C 1
ATOM 1333 O O . GLU A 1 177 ? 24.306 5.410 -57.074 1.00 54.62 177 GLU A O 1
ATOM 1338 N N . ARG A 1 178 ? 23.770 6.797 -55.405 1.00 54.03 178 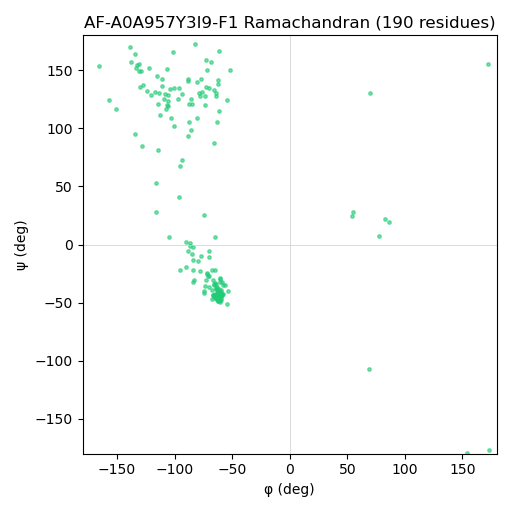ARG A N 1
ATOM 1339 C CA . ARG A 1 178 ? 23.221 7.862 -56.261 1.00 54.03 178 ARG A CA 1
ATOM 1340 C C . ARG A 1 178 ? 24.201 9.026 -56.411 1.00 54.03 178 ARG A C 1
ATOM 1342 O O . ARG A 1 178 ? 23.787 10.185 -56.382 1.00 54.03 178 ARG A O 1
ATOM 1349 N N . GLU A 1 179 ? 25.493 8.759 -56.573 1.00 55.59 179 GLU A N 1
ATOM 1350 C CA . GLU A 1 179 ? 26.380 9.809 -57.061 1.00 55.59 179 GLU A CA 1
ATOM 1351 C C . GLU A 1 179 ? 25.973 10.217 -58.500 1.00 55.59 179 GLU A C 1
ATOM 1353 O O . GLU A 1 179 ? 25.792 9.360 -59.370 1.00 55.59 179 GLU A O 1
ATOM 1358 N N . PRO A 1 180 ? 25.812 11.524 -58.777 1.00 55.72 180 PRO A N 1
ATOM 1359 C CA . PRO A 1 180 ? 25.253 12.075 -60.014 1.00 55.72 180 PRO A CA 1
ATOM 1360 C C . PRO A 1 180 ? 26.197 12.012 -61.226 1.00 55.72 180 PRO A C 1
ATOM 1362 O O . PRO A 1 180 ? 26.014 12.759 -62.185 1.00 55.72 180 PRO A O 1
ATOM 1365 N N . TRP A 1 181 ? 27.160 11.087 -61.266 1.00 56.94 181 TRP A N 1
ATOM 1366 C CA . TRP A 1 181 ? 28.087 10.924 -62.399 1.00 56.94 181 TRP A CA 1
ATOM 1367 C C . TRP A 1 181 ? 27.409 10.488 -63.713 1.00 56.94 181 TRP A C 1
ATOM 1369 O O . TRP A 1 181 ? 28.085 10.221 -64.704 1.00 56.94 181 TRP A O 1
ATOM 1379 N N . ARG A 1 182 ? 26.070 10.430 -63.760 1.00 52.94 182 ARG A N 1
ATOM 1380 C CA . ARG A 1 182 ? 25.280 10.067 -64.943 1.00 52.94 182 ARG A CA 1
ATOM 1381 C C . ARG A 1 182 ? 24.366 11.170 -65.484 1.00 52.94 182 ARG A C 1
ATOM 1383 O O . ARG A 1 182 ? 23.363 10.846 -66.107 1.00 52.94 182 ARG A O 1
ATOM 1390 N N . GLN A 1 183 ? 24.703 12.444 -65.300 1.00 53.53 183 GLN A N 1
ATOM 1391 C CA . GLN A 1 183 ? 24.254 13.554 -66.160 1.00 53.53 183 GLN A CA 1
ATOM 1392 C C . GLN A 1 183 ? 25.364 14.618 -66.109 1.00 53.53 183 GLN A C 1
ATOM 1394 O O . GLN A 1 183 ? 25.660 15.120 -65.041 1.00 53.53 183 GLN A O 1
ATOM 1399 N N . SER A 1 184 ? 26.083 15.013 -67.151 1.00 56.47 184 SER A N 1
ATOM 1400 C CA . SER A 1 184 ? 25.869 14.951 -68.585 1.00 56.47 184 SER A CA 1
ATOM 1401 C C . SER A 1 184 ? 27.251 15.020 -69.236 1.00 56.47 184 SER A C 1
ATOM 1403 O O . SER A 1 184 ? 28.014 15.957 -68.994 1.00 56.47 184 SER A O 1
ATOM 1405 N N . GLY A 1 185 ? 27.569 14.029 -70.067 1.00 60.88 185 GLY A N 1
ATOM 1406 C CA . GLY A 1 185 ? 28.587 14.178 -71.095 1.00 60.88 185 GLY A CA 1
ATOM 1407 C C . GLY A 1 185 ? 28.098 15.206 -72.111 1.00 60.88 185 GLY A C 1
ATOM 1408 O O . GLY A 1 185 ? 27.463 14.853 -73.097 1.00 60.88 185 GLY A O 1
ATOM 1409 N N . GLY A 1 186 ? 28.365 16.482 -71.846 1.00 58.09 186 GLY A N 1
ATOM 1410 C CA . GLY A 1 186 ? 28.195 17.576 -72.793 1.00 58.09 186 GLY A CA 1
ATOM 1411 C C . GLY A 1 186 ? 29.506 17.835 -73.520 1.00 58.09 186 GLY A C 1
ATOM 1412 O O . GLY A 1 186 ? 30.189 18.815 -73.246 1.00 58.09 186 GLY A O 1
ATOM 1413 N N . THR A 1 187 ? 29.887 16.934 -74.424 1.00 65.62 187 THR A N 1
ATOM 1414 C CA . THR A 1 187 ? 30.946 17.185 -75.406 1.00 65.62 187 THR A CA 1
ATOM 1415 C C . THR A 1 187 ? 30.521 18.324 -76.327 1.00 65.62 187 THR A C 1
ATOM 1417 O O . THR A 1 187 ? 29.702 18.122 -77.220 1.00 65.62 187 THR A O 1
ATOM 1420 N N . GLY A 1 188 ? 31.101 19.505 -76.131 1.00 56.62 188 GLY A N 1
ATOM 1421 C CA . GLY A 1 188 ? 30.995 20.636 -77.047 1.00 56.62 188 GLY A CA 1
ATOM 1422 C C . GLY A 1 188 ? 32.375 21.188 -77.387 1.00 56.62 188 GLY A C 1
ATOM 1423 O O . GLY A 1 188 ? 32.829 22.139 -76.765 1.00 56.62 188 GLY A O 1
ATOM 1424 N N . LYS A 1 189 ? 33.032 20.584 -78.389 1.00 55.94 189 LYS A N 1
ATOM 1425 C CA . LYS A 1 189 ? 33.987 21.281 -79.279 1.00 55.94 189 LYS A CA 1
ATOM 1426 C C . LYS A 1 189 ? 33.260 22.533 -79.829 1.00 55.94 189 LYS A C 1
ATOM 1428 O O . LYS A 1 189 ? 32.052 22.472 -80.028 1.00 55.94 189 LYS A O 1
ATOM 1433 N N . THR A 1 190 ? 33.867 23.670 -80.164 1.00 50.16 190 THR A N 1
ATOM 1434 C CA . THR A 1 190 ? 34.911 23.882 -81.185 1.00 50.16 190 THR A CA 1
ATOM 1435 C C . THR A 1 190 ? 35.151 25.408 -81.320 1.00 50.16 190 THR A C 1
ATOM 1437 O O . THR A 1 190 ? 34.179 26.139 -81.155 1.00 50.16 190 THR A O 1
ATOM 1440 N N . LEU A 1 191 ? 36.354 25.821 -81.773 1.00 47.22 191 LEU A N 1
ATOM 1441 C CA . LEU A 1 191 ? 36.709 27.095 -82.467 1.00 47.22 191 LEU A CA 1
ATOM 1442 C C . LEU A 1 191 ? 36.654 28.382 -81.604 1.00 47.22 191 LEU A C 1
ATOM 1444 O O . LEU A 1 191 ? 35.666 28.618 -80.928 1.00 47.22 191 LEU A O 1
ATOM 1448 N N . LEU A 1 192 ? 37.649 29.276 -81.562 1.00 51.78 192 LEU A N 1
ATOM 1449 C CA . LEU A 1 192 ? 38.769 29.643 -82.445 1.00 51.78 192 LEU A CA 1
ATOM 1450 C C . LEU A 1 192 ? 39.921 30.201 -81.592 1.00 51.78 192 LEU A C 1
ATOM 1452 O O . LEU A 1 192 ? 39.611 30.845 -80.564 1.00 51.78 192 LEU A O 1
#

Radius of gyration: 30.81 Å; Cα contacts (8 Å, |Δi|>4): 275; chains: 1; bounding box: 62×48×105 Å

Sequence (192 aa):
VALLFGYFGVSSWQAMQRMPEQPQSLSLTAAAQAVKAESEDQWVSIGPLIWDCSNIVQEGDRTSAVFSDASRSAIGVAVFSGTRDLSCGDLDPVAATGVLRLMGEGEVARLDDRGFDLARYSPDATRVALCTFCGRGNSRLGVVLSAVMVVIGLSLYPLCLYENRRRARKQRALLGEREPWRQSGGTGKTLL